Protein AF-A0A9C6XSM3-F1 (afdb_monomer)

Structure (mmCIF, N/CA/C/O backbone):
data_AF-A0A9C6XSM3-F1
#
_entry.id   AF-A0A9C6XSM3-F1
#
loop_
_atom_site.group_PDB
_atom_site.id
_atom_site.type_symbol
_atom_site.label_atom_id
_atom_site.label_alt_id
_atom_site.label_comp_id
_atom_site.label_asym_id
_atom_site.label_entity_id
_atom_site.label_seq_id
_atom_site.pdbx_PDB_ins_code
_atom_site.Cartn_x
_atom_site.Cartn_y
_atom_site.Cartn_z
_atom_site.occupancy
_atom_site.B_iso_or_equiv
_atom_site.auth_seq_id
_atom_site.auth_comp_id
_atom_site.auth_asym_id
_atom_site.auth_atom_id
_atom_site.pdbx_PDB_model_num
ATOM 1 N N . MET A 1 1 ? -16.902 13.165 8.840 1.00 54.75 1 MET A N 1
ATOM 2 C CA . MET A 1 1 ? -16.466 11.898 8.212 1.00 54.75 1 MET A CA 1
ATOM 3 C C . MET A 1 1 ? -17.436 11.448 7.124 1.00 54.75 1 MET A C 1
ATOM 5 O O . MET A 1 1 ? -16.991 11.302 6.002 1.00 54.75 1 MET A O 1
ATOM 9 N N . ILE A 1 2 ? -18.741 11.328 7.408 1.00 59.75 2 ILE A N 1
ATOM 10 C CA . ILE A 1 2 ? -19.759 10.955 6.402 1.00 59.75 2 ILE A CA 1
ATOM 11 C C . ILE A 1 2 ? -19.728 11.868 5.161 1.00 59.75 2 ILE A C 1
ATOM 13 O O . ILE A 1 2 ? -19.682 11.353 4.056 1.00 59.75 2 ILE A O 1
ATOM 17 N N . ALA A 1 3 ? -19.656 13.196 5.331 1.00 57.12 3 ALA A N 1
ATOM 18 C CA . ALA A 1 3 ? -19.577 14.140 4.205 1.00 57.12 3 ALA A CA 1
ATOM 19 C C . ALA A 1 3 ? -18.390 13.862 3.258 1.00 57.12 3 ALA A C 1
ATOM 21 O O . ALA A 1 3 ? -18.565 13.818 2.052 1.00 57.12 3 ALA A O 1
ATOM 22 N N . LEU A 1 4 ? -17.209 13.556 3.808 1.00 67.56 4 LEU A N 1
ATOM 23 C CA . LEU A 1 4 ? -16.028 13.212 3.010 1.00 67.56 4 LEU A CA 1
ATOM 24 C C . LEU A 1 4 ? -16.223 11.907 2.218 1.00 67.56 4 LEU A C 1
ATOM 26 O O . LEU A 1 4 ? -15.754 11.792 1.089 1.00 67.56 4 LEU A O 1
ATOM 30 N N . PHE A 1 5 ? -16.905 10.917 2.804 1.00 70.25 5 PHE A N 1
ATOM 31 C CA . PHE A 1 5 ? -17.224 9.665 2.111 1.00 70.25 5 PHE A CA 1
ATOM 32 C C . PHE A 1 5 ? -18.283 9.846 1.029 1.00 70.25 5 PHE A C 1
ATOM 34 O O . PHE A 1 5 ? -18.207 9.180 0.005 1.00 70.25 5 PHE A O 1
ATOM 41 N N . LEU A 1 6 ? -19.233 10.759 1.226 1.00 60.56 6 LEU A N 1
ATOM 42 C CA . LEU A 1 6 ? -20.203 11.116 0.195 1.00 60.56 6 LEU A CA 1
ATOM 43 C C . LEU A 1 6 ? -19.508 11.796 -0.990 1.00 60.56 6 LEU A C 1
ATOM 45 O O . LEU A 1 6 ? -19.643 11.309 -2.105 1.00 60.56 6 LEU A O 1
ATOM 49 N N . ASP A 1 7 ? -18.678 12.813 -0.745 1.00 60.88 7 ASP A N 1
ATOM 50 C CA . ASP A 1 7 ? -17.967 13.540 -1.810 1.00 60.88 7 ASP A CA 1
ATOM 51 C C . ASP A 1 7 ? -17.026 12.632 -2.623 1.00 60.88 7 ASP A C 1
ATOM 53 O O . ASP A 1 7 ? -16.834 12.824 -3.822 1.00 60.88 7 ASP A O 1
ATOM 57 N N . THR A 1 8 ? -16.427 11.624 -1.979 1.00 59.59 8 THR A N 1
ATOM 58 C CA . THR A 1 8 ? -15.556 10.651 -2.661 1.00 59.59 8 THR A CA 1
ATOM 59 C C . THR A 1 8 ? -16.333 9.553 -3.381 1.00 59.59 8 THR A C 1
ATOM 61 O O . THR A 1 8 ? -15.886 9.099 -4.433 1.00 59.59 8 THR A O 1
ATOM 64 N N . ALA A 1 9 ? -17.485 9.129 -2.856 1.00 58.41 9 ALA A N 1
ATOM 65 C CA . ALA A 1 9 ? -18.343 8.138 -3.504 1.00 58.41 9 ALA A CA 1
ATOM 66 C C . ALA A 1 9 ? -19.139 8.715 -4.689 1.00 58.41 9 ALA A C 1
ATOM 68 O O . ALA A 1 9 ? -19.497 7.958 -5.589 1.00 58.41 9 ALA A O 1
ATOM 69 N N . ASP A 1 10 ? -19.383 10.028 -4.704 1.00 54.69 10 ASP A N 1
ATOM 70 C CA . ASP A 1 10 ? -20.082 10.751 -5.778 1.00 54.69 10 ASP A CA 1
ATOM 71 C C . ASP A 1 10 ? -19.145 11.165 -6.940 1.00 54.69 10 ASP A C 1
ATOM 73 O O . ASP A 1 10 ? -19.562 11.780 -7.922 1.00 54.69 10 ASP A O 1
ATOM 77 N N . ALA A 1 11 ? -17.852 10.819 -6.866 1.00 57.12 11 ALA A N 1
ATOM 78 C CA . ALA A 1 11 ? -16.912 11.067 -7.952 1.00 57.12 11 ALA A CA 1
ATOM 79 C C . ALA A 1 11 ? -17.317 10.269 -9.219 1.00 57.12 11 ALA A C 1
ATOM 81 O O . ALA A 1 11 ? -17.530 9.060 -9.133 1.00 57.12 11 ALA A O 1
ATOM 82 N N . PRO A 1 12 ? -17.362 10.888 -10.420 1.00 46.44 12 PRO A N 1
ATOM 83 C CA . PRO A 1 12 ? -17.955 10.316 -11.643 1.00 46.44 12 PRO A CA 1
ATOM 84 C C . PRO A 1 12 ? -17.256 9.072 -12.240 1.00 46.44 12 PRO A C 1
ATOM 86 O O . PRO A 1 12 ? -17.589 8.633 -13.343 1.00 46.44 12 PRO A O 1
ATOM 89 N N . SER A 1 13 ? -16.283 8.481 -11.549 1.00 48.75 13 SER A N 1
ATOM 90 C CA . SER A 1 13 ? -15.678 7.198 -11.907 1.00 48.75 13 SER A CA 1
ATOM 91 C C . SER A 1 13 ? -16.447 6.058 -11.236 1.00 48.75 13 SER A C 1
ATOM 93 O O . SER A 1 13 ? -16.593 6.082 -10.021 1.00 48.75 13 SER A O 1
ATOM 95 N N . SER A 1 14 ? -16.904 5.076 -12.029 1.00 46.78 14 SER A N 1
ATOM 96 C CA . SER A 1 14 ? -17.517 3.788 -11.631 1.00 46.78 14 SER A CA 1
ATOM 97 C C . SER A 1 14 ? -17.335 3.424 -10.146 1.00 46.78 14 SER A C 1
ATOM 99 O O . SER A 1 14 ? -16.181 3.385 -9.714 1.00 46.78 14 SER A O 1
ATOM 101 N N . PRO A 1 15 ? -18.399 3.067 -9.391 1.00 62.72 15 PRO A N 1
ATOM 102 C CA . PRO A 1 15 ? -18.288 2.791 -7.960 1.00 62.72 15 PRO A CA 1
ATOM 103 C C . PRO A 1 15 ? -17.197 1.746 -7.729 1.00 62.72 15 PRO A C 1
ATOM 105 O O . PRO A 1 15 ? -17.293 0.610 -8.206 1.00 62.72 15 PRO A O 1
ATOM 108 N N . ALA A 1 16 ? -16.114 2.165 -7.075 1.00 70.50 16 ALA A N 1
ATOM 109 C CA . ALA A 1 16 ? -14.983 1.294 -6.819 1.00 70.50 16 ALA A CA 1
ATOM 110 C C . ALA A 1 16 ? -15.460 0.114 -5.953 1.00 70.50 16 ALA A C 1
ATOM 112 O O . ALA A 1 16 ? -16.197 0.325 -4.991 1.00 70.50 16 ALA A O 1
ATOM 113 N N . PRO A 1 17 ? -15.055 -1.134 -6.249 1.00 83.06 17 PRO A N 1
ATOM 114 C CA . PRO A 1 17 ? -15.493 -2.295 -5.472 1.00 83.06 17 PRO A CA 1
ATOM 115 C C . PRO A 1 17 ? -14.847 -2.371 -4.076 1.00 83.06 17 PRO A C 1
ATOM 117 O O . PRO A 1 17 ? -15.165 -3.275 -3.305 1.00 83.06 17 PRO A O 1
ATOM 120 N N . TYR A 1 18 ? -13.940 -1.443 -3.759 1.00 89.62 18 TYR A N 1
ATOM 121 C CA . TYR A 1 18 ? -13.216 -1.338 -2.498 1.00 89.62 18 TYR A CA 1
ATOM 122 C C . TYR A 1 18 ? -13.100 0.126 -2.080 1.00 89.62 18 TYR A C 1
ATOM 124 O O . TYR A 1 18 ? -13.027 1.012 -2.932 1.00 89.62 18 TYR A O 1
ATOM 132 N N . PHE A 1 19 ? -12.968 0.362 -0.775 1.00 93.00 19 PHE A N 1
ATOM 133 C CA . PHE A 1 19 ? -12.608 1.667 -0.227 1.00 93.00 19 PHE A CA 1
ATOM 134 C C . PHE A 1 19 ? -11.342 1.561 0.625 1.00 93.00 19 PHE A C 1
ATOM 136 O O . PHE A 1 19 ? -11.295 0.785 1.578 1.00 93.00 19 PHE A O 1
ATOM 143 N N . HIS A 1 20 ? -10.305 2.332 0.303 1.00 95.75 20 HIS A N 1
ATOM 144 C CA . HIS A 1 20 ? -9.060 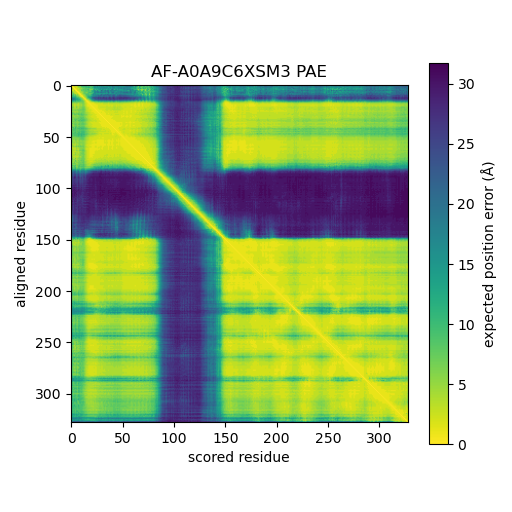2.328 1.072 1.00 95.75 20 HIS A CA 1
ATOM 145 C C . HIS A 1 20 ? -9.136 3.342 2.223 1.00 95.75 20 HIS A C 1
ATOM 147 O O . HIS A 1 20 ? -9.352 4.527 1.989 1.00 95.75 20 HIS A O 1
ATOM 153 N N . MET A 1 21 ? -8.941 2.897 3.469 1.00 96.75 21 MET A N 1
ATOM 154 C CA . MET A 1 21 ? -9.051 3.751 4.668 1.00 96.75 21 MET A CA 1
ATOM 155 C C . MET A 1 21 ? -7.706 4.071 5.335 1.00 96.75 21 MET A C 1
ATOM 157 O O . MET A 1 21 ? -7.677 4.718 6.381 1.00 96.75 21 MET A O 1
ATOM 161 N N . GLY A 1 22 ? -6.588 3.645 4.742 1.00 96.88 22 GLY A N 1
ATOM 162 C CA . GLY A 1 22 ? -5.255 3.924 5.275 1.00 96.88 22 GLY A CA 1
ATOM 163 C C . GLY A 1 22 ? -4.957 2.996 6.444 1.00 96.88 22 GLY A C 1
ATOM 164 O O . GLY A 1 22 ? -4.779 1.797 6.249 1.00 96.88 22 GLY A O 1
ATOM 165 N N . GLY A 1 23 ? -4.946 3.533 7.662 1.00 96.38 23 GLY A N 1
ATOM 166 C CA . GLY A 1 23 ? -4.708 2.743 8.873 1.00 96.38 23 GLY A CA 1
ATOM 167 C C . GLY A 1 23 ? -3.239 2.368 9.090 1.00 96.38 23 GLY A C 1
ATOM 168 O O . GLY A 1 23 ? -2.941 1.356 9.728 1.00 96.38 23 GLY A O 1
ATOM 169 N N . ASP A 1 24 ? -2.328 3.183 8.580 1.00 96.38 24 ASP A N 1
ATOM 170 C CA . ASP A 1 24 ? -0.887 3.111 8.769 1.00 96.38 24 ASP A CA 1
ATOM 171 C C . ASP A 1 24 ? -0.390 4.100 9.839 1.00 96.38 24 ASP A C 1
ATOM 173 O O . ASP A 1 24 ? -1.023 5.107 10.141 1.00 96.38 24 ASP A O 1
ATOM 177 N N . GLU A 1 25 ? 0.740 3.751 10.461 1.00 95.50 25 GLU A N 1
ATOM 178 C CA . GLU A 1 25 ? 1.591 4.641 11.274 1.00 95.50 25 GLU A CA 1
ATOM 179 C C . GLU A 1 25 ? 0.906 5.525 12.343 1.00 95.50 25 GLU A C 1
ATOM 181 O O . GLU A 1 25 ? 1.383 6.614 12.671 1.00 95.50 25 GLU A O 1
ATOM 186 N N . VAL A 1 26 ? -0.176 5.051 12.975 1.00 97.12 26 VAL A N 1
ATOM 187 C CA . VAL A 1 26 ? -0.823 5.793 14.071 1.00 97.12 26 VAL A CA 1
ATOM 188 C C . VAL A 1 26 ? 0.146 6.007 15.239 1.00 97.12 26 VAL A C 1
ATOM 190 O O . VAL A 1 26 ? 0.531 5.083 15.958 1.00 97.12 26 VAL A O 1
ATOM 193 N N . HIS A 1 27 ? 0.510 7.269 15.468 1.00 96.62 27 HIS A N 1
ATOM 194 C CA . HIS A 1 27 ? 1.444 7.655 16.519 1.00 96.62 27 HIS A CA 1
ATOM 195 C C . HIS A 1 27 ? 0.744 7.766 17.885 1.00 96.62 27 HIS A C 1
ATOM 197 O O . HIS A 1 27 ? 0.177 8.805 18.233 1.00 96.62 27 HIS A O 1
ATOM 203 N N . LEU A 1 28 ? 0.839 6.720 18.712 1.00 95.81 28 LEU A N 1
ATOM 204 C CA . LEU A 1 28 ? 0.157 6.650 20.019 1.00 95.81 28 LEU A CA 1
ATOM 205 C C . LEU A 1 28 ? 0.532 7.800 20.973 1.00 95.81 28 LEU A C 1
ATOM 207 O O . LEU A 1 28 ? -0.291 8.246 21.771 1.00 95.81 28 LEU A O 1
ATOM 211 N N . GLY A 1 29 ? 1.758 8.326 20.875 1.00 96.62 29 GLY A N 1
ATOM 212 C CA . GLY A 1 29 ? 2.189 9.485 21.661 1.00 96.62 29 GLY A CA 1
ATOM 213 C C . GLY A 1 29 ? 1.421 10.769 21.325 1.00 96.62 29 GLY A C 1
ATOM 214 O O . GLY A 1 29 ? 1.249 11.617 22.195 1.00 96.62 29 GLY A O 1
ATOM 215 N N . CYS A 1 30 ? 0.907 10.893 20.095 1.00 97.38 30 CYS A N 1
ATOM 216 C CA . CYS A 1 30 ? 0.077 12.025 19.681 1.00 97.38 30 CYS A CA 1
ATOM 217 C C . CYS A 1 30 ? -1.265 11.972 20.420 1.00 97.38 30 CYS A C 1
ATOM 219 O O . CYS A 1 30 ? -1.647 12.938 21.078 1.00 97.38 30 CYS A O 1
ATOM 221 N N . TRP A 1 31 ? -1.920 10.810 20.432 1.00 97.19 31 TRP A N 1
ATOM 222 C CA . TRP A 1 31 ? -3.154 10.603 21.192 1.00 97.19 31 TRP A CA 1
ATOM 223 C C . TRP A 1 31 ? -2.964 10.770 22.695 1.00 97.19 31 TRP A C 1
ATOM 225 O O . TRP A 1 31 ? -3.759 11.454 23.333 1.00 97.19 31 TRP A O 1
ATOM 235 N N . ASN A 1 32 ? -1.882 10.232 23.258 1.00 97.50 32 ASN A N 1
ATOM 236 C CA . ASN A 1 32 ? -1.593 10.382 24.684 1.00 97.50 32 ASN A CA 1
ATOM 237 C C . ASN A 1 32 ? -1.339 11.845 25.102 1.00 97.50 32 ASN A C 1
ATOM 239 O O . ASN A 1 32 ? -1.477 12.180 26.277 1.00 97.50 32 ASN A O 1
ATOM 243 N N . SER A 1 33 ? -0.961 12.714 24.158 1.00 97.62 33 SER A N 1
ATOM 244 C CA . SER A 1 33 ? -0.768 14.146 24.416 1.00 97.62 33 SER A CA 1
ATOM 245 C C . SER A 1 33 ? -2.070 14.958 24.397 1.00 97.62 33 SER A C 1
ATOM 247 O O . SER A 1 33 ? -2.092 16.077 24.906 1.00 97.62 33 SER A O 1
ATOM 249 N N . SER A 1 34 ? -3.162 14.403 23.856 1.00 97.75 34 SER A N 1
ATOM 250 C CA . SER A 1 34 ? -4.464 15.069 23.814 1.00 97.75 34 SER A CA 1
ATOM 251 C C . SER A 1 34 ? -5.292 14.729 25.048 1.00 97.75 34 SER A C 1
ATOM 253 O O . SER A 1 34 ? -5.654 13.574 25.284 1.00 97.75 34 SER A O 1
ATOM 255 N N . ARG A 1 35 ? -5.640 15.761 25.824 1.00 97.25 35 ARG A N 1
ATOM 256 C CA . ARG A 1 35 ? -6.515 15.614 26.991 1.00 97.25 35 ARG A CA 1
ATOM 257 C C . ARG A 1 35 ? -7.885 15.065 26.604 1.00 97.25 35 ARG A C 1
ATOM 259 O O . ARG A 1 35 ? -8.370 14.165 27.270 1.00 97.25 35 ARG A O 1
ATOM 266 N N . GLU A 1 36 ? -8.467 15.567 25.520 1.00 97.69 36 GLU A N 1
ATOM 267 C CA . GLU A 1 36 ? -9.777 15.128 25.032 1.00 97.69 36 GLU A CA 1
ATOM 268 C C . GLU A 1 36 ? -9.787 13.626 24.719 1.00 97.69 36 GLU A C 1
ATOM 270 O O . GLU A 1 36 ? -10.664 12.898 25.178 1.00 97.69 36 GLU A O 1
ATOM 275 N N . VAL A 1 37 ? -8.759 13.141 24.016 1.00 97.44 37 VAL A N 1
ATOM 276 C CA . VAL A 1 37 ? -8.635 11.720 23.661 1.00 97.44 37 VAL A CA 1
ATOM 277 C C . VAL A 1 37 ? -8.482 10.853 24.906 1.00 97.44 37 VAL A C 1
ATOM 279 O O . VAL A 1 37 ? -9.130 9.818 2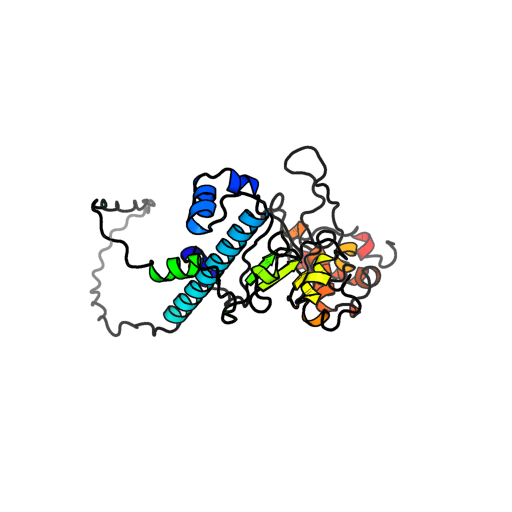5.043 1.00 97.44 37 VAL A O 1
ATOM 282 N N . VAL A 1 38 ? -7.629 11.272 25.835 1.00 97.12 38 VAL A N 1
ATOM 283 C CA . VAL A 1 38 ? -7.366 10.541 27.074 1.00 97.12 38 VAL A CA 1
ATOM 284 C C . VAL A 1 38 ? -8.583 10.518 28.005 1.00 97.12 38 VAL A C 1
ATOM 286 O O . VAL A 1 38 ? -8.859 9.486 28.629 1.00 97.12 38 VAL A O 1
ATOM 289 N N . ASP A 1 39 ? -9.306 11.633 28.102 1.00 97.38 39 ASP A N 1
ATOM 290 C CA . ASP A 1 39 ? -10.532 11.735 28.890 1.00 97.38 39 ASP A CA 1
ATOM 291 C C . ASP A 1 39 ? -11.607 10.828 28.268 1.00 97.38 39 ASP A C 1
ATOM 293 O O . ASP A 1 39 ? -12.185 10.014 28.987 1.00 97.38 39 ASP A O 1
ATOM 297 N N . TYR A 1 40 ? -11.764 10.837 26.936 1.00 96.38 40 TYR A N 1
ATOM 298 C CA . TYR A 1 40 ? -12.660 9.928 26.207 1.00 96.38 40 TYR A CA 1
ATOM 299 C C . TYR A 1 40 ? -12.305 8.447 26.410 1.00 96.38 40 TYR A C 1
ATOM 301 O O . TYR A 1 40 ? -13.171 7.625 26.706 1.00 96.38 40 TYR A O 1
ATOM 309 N N . MET A 1 41 ? -11.024 8.077 26.317 1.00 96.62 41 MET A N 1
ATOM 310 C CA . MET A 1 41 ? -10.587 6.706 26.608 1.00 96.62 41 MET A CA 1
ATOM 311 C C . MET A 1 41 ? -10.945 6.282 28.034 1.00 96.62 41 MET A C 1
ATOM 313 O O . MET A 1 41 ? -11.301 5.127 28.270 1.00 96.62 41 MET A O 1
ATOM 317 N N . SER A 1 42 ? -10.836 7.205 28.989 1.00 94.50 42 SER A N 1
ATOM 318 C CA . SER A 1 42 ? -11.114 6.931 30.397 1.00 94.50 42 SER A CA 1
ATOM 319 C C . SER A 1 42 ? -12.612 6.783 30.660 1.00 94.50 42 SER A C 1
ATOM 321 O O . SER A 1 42 ? -13.002 5.821 31.321 1.00 94.50 42 SER A O 1
ATOM 323 N N . SER A 1 43 ? -13.435 7.700 30.145 1.00 94.44 43 SER A N 1
ATOM 324 C CA . SER A 1 43 ? -14.875 7.757 30.419 1.00 94.44 43 SER A CA 1
ATOM 325 C C . SER A 1 43 ? -15.700 6.855 29.503 1.00 94.44 43 SER A C 1
ATOM 327 O O . SER A 1 43 ? -16.491 6.060 29.999 1.00 94.44 43 SER A O 1
ATOM 329 N N . ALA A 1 44 ? -15.500 6.940 28.187 1.00 92.50 44 ALA A N 1
ATOM 330 C CA . ALA A 1 44 ? -16.336 6.264 27.197 1.00 92.50 44 ALA A CA 1
ATOM 331 C C . ALA A 1 44 ? -15.876 4.828 26.920 1.00 92.50 44 ALA A C 1
ATOM 333 O O . ALA A 1 44 ? -16.698 3.937 26.721 1.00 92.50 44 ALA A O 1
ATOM 334 N N . LEU A 1 45 ? -14.562 4.576 26.927 1.00 91.44 45 LEU A N 1
ATOM 335 C CA . LEU A 1 45 ? -14.017 3.242 26.637 1.00 91.44 45 LEU A CA 1
ATOM 336 C C . LEU A 1 45 ? -13.653 2.436 27.890 1.00 91.44 45 LEU A C 1
ATOM 338 O O . LEU A 1 45 ? -13.256 1.279 27.758 1.00 91.44 45 LEU A O 1
ATOM 342 N N . ALA A 1 46 ? -13.764 3.022 29.089 1.00 94.19 46 ALA A N 1
ATOM 343 C CA . ALA A 1 46 ? -13.337 2.426 30.361 1.00 94.19 46 ALA A CA 1
ATOM 344 C C . ALA A 1 46 ? -11.867 1.941 30.348 1.00 94.19 46 ALA A C 1
ATOM 346 O O . ALA A 1 46 ? -11.510 0.904 30.919 1.00 94.19 46 ALA A O 1
ATOM 347 N N . ARG A 1 47 ? -10.983 2.697 29.682 1.00 93.69 47 ARG A N 1
ATOM 348 C CA . ARG A 1 47 ? -9.565 2.363 29.437 1.00 93.69 47 ARG A CA 1
ATOM 349 C C . ARG A 1 47 ? -8.616 3.446 29.983 1.00 93.69 47 ARG A C 1
ATOM 351 O O . ARG A 1 47 ? -7.825 4.015 29.232 1.00 93.69 47 ARG A O 1
ATOM 358 N N . PRO A 1 48 ? -8.610 3.714 31.302 1.00 93.62 48 PRO A N 1
ATOM 359 C CA . PRO A 1 48 ? -7.894 4.860 31.874 1.00 93.62 48 PRO A CA 1
ATOM 360 C C . PRO A 1 48 ? -6.371 4.678 31.965 1.00 93.62 48 PRO A C 1
ATOM 362 O O . PRO A 1 48 ? -5.654 5.613 32.313 1.00 93.62 48 PRO A O 1
ATOM 365 N N . LYS A 1 49 ? -5.853 3.467 31.708 1.00 95.50 49 LYS A N 1
ATOM 366 C CA . LYS A 1 49 ? -4.454 3.107 32.000 1.00 95.50 49 LYS A CA 1
ATOM 367 C C . LYS A 1 49 ? -3.449 3.622 30.965 1.00 95.50 49 LYS A C 1
ATOM 369 O O . LYS A 1 49 ? -2.256 3.585 31.250 1.00 95.50 49 LYS A O 1
ATOM 374 N N . ARG A 1 50 ? -3.911 4.099 29.799 1.00 94.94 50 ARG A N 1
ATOM 375 C CA . ARG A 1 50 ? -3.076 4.671 28.719 1.00 94.94 50 ARG A CA 1
ATOM 376 C C . ARG A 1 50 ? -1.922 3.754 28.293 1.00 94.94 50 ARG A C 1
ATOM 378 O O . ARG A 1 50 ? -0.832 4.217 27.961 1.00 94.94 50 ARG A O 1
ATOM 385 N N . ARG A 1 51 ? -2.136 2.439 28.339 1.00 96.44 51 ARG A N 1
ATOM 386 C CA . ARG A 1 51 ? -1.173 1.469 27.808 1.00 96.44 51 ARG A CA 1
ATOM 387 C C . ARG A 1 51 ? -1.364 1.347 26.305 1.00 96.44 51 ARG A C 1
ATOM 389 O O . ARG A 1 51 ? -2.408 1.720 25.772 1.00 96.44 51 ARG A O 1
ATOM 396 N N . LYS A 1 52 ? -0.383 0.760 25.626 1.00 96.31 52 LYS A N 1
ATOM 397 C CA . LYS A 1 52 ? -0.462 0.488 24.189 1.00 96.31 52 LYS A CA 1
ATOM 398 C C . LYS A 1 52 ? -1.770 -0.216 23.815 1.00 96.31 52 LYS A C 1
ATOM 400 O O . LYS A 1 52 ? -2.462 0.233 22.913 1.00 96.31 52 LYS A O 1
ATOM 405 N N . GLU A 1 53 ? -2.169 -1.245 24.561 1.00 95.69 53 GLU A N 1
ATOM 406 C CA . GLU A 1 53 ? -3.395 -2.008 24.284 1.00 95.69 53 GLU A CA 1
ATOM 407 C C . GLU A 1 53 ? -4.664 -1.160 24.424 1.00 95.69 53 GLU A C 1
ATOM 409 O O . GLU A 1 53 ? -5.657 -1.418 23.746 1.00 95.69 53 GLU A O 1
ATOM 414 N N . ASP A 1 54 ? -4.633 -0.151 25.296 1.00 96.31 54 ASP A N 1
ATOM 415 C CA . ASP A 1 54 ? -5.746 0.768 25.496 1.00 96.31 54 ASP A CA 1
ATOM 416 C C . ASP A 1 54 ? -5.890 1.702 24.278 1.00 96.31 54 ASP A C 1
ATOM 418 O O . ASP A 1 54 ? -7.002 1.915 23.800 1.00 96.31 54 ASP A O 1
ATOM 422 N N . PHE A 1 55 ? -4.778 2.186 23.711 1.00 97.88 55 PHE A N 1
ATOM 423 C CA . PHE A 1 55 ? -4.805 2.967 22.469 1.00 97.88 55 PHE A CA 1
ATOM 424 C C . PHE A 1 55 ? -5.138 2.120 21.235 1.00 97.88 55 PHE A C 1
ATOM 426 O O . PHE A 1 55 ? -5.834 2.597 20.345 1.00 97.88 55 PHE A O 1
ATOM 433 N N . ILE A 1 56 ? -4.716 0.855 21.184 1.00 97.31 56 ILE A N 1
ATOM 434 C CA . ILE A 1 56 ? -5.149 -0.067 20.122 1.00 97.31 56 ILE A CA 1
ATOM 435 C C . ILE A 1 56 ? -6.664 -0.300 20.188 1.00 97.31 56 ILE A C 1
ATOM 437 O O . ILE A 1 56 ? -7.317 -0.352 19.150 1.00 97.31 56 ILE A O 1
ATOM 441 N N . ALA A 1 57 ? -7.248 -0.378 21.389 1.00 96.19 57 ALA A N 1
ATOM 442 C CA . ALA A 1 57 ? -8.701 -0.447 21.540 1.00 96.19 57 ALA A CA 1
ATOM 443 C C . ALA A 1 57 ? -9.401 0.837 21.061 1.00 96.19 57 ALA A C 1
ATOM 445 O O . ALA A 1 57 ? -10.427 0.749 20.387 1.00 96.19 57 ALA A O 1
ATOM 446 N N . LEU A 1 58 ? -8.834 2.017 21.348 1.00 97.44 58 LEU A N 1
ATOM 447 C CA . LEU A 1 58 ? -9.313 3.285 20.783 1.00 97.44 58 LEU A CA 1
ATOM 448 C C . LEU A 1 58 ? -9.236 3.284 19.248 1.00 97.44 58 LEU A C 1
ATOM 450 O O . LEU A 1 58 ? -10.172 3.732 18.591 1.00 97.44 58 LEU A O 1
ATOM 454 N N . TRP A 1 59 ? -8.157 2.755 18.670 1.00 98.06 59 TRP A N 1
ATOM 455 C CA . TRP A 1 59 ? -8.019 2.652 17.220 1.00 98.06 59 TRP A CA 1
ATOM 456 C C . TRP A 1 59 ? -9.066 1.713 16.613 1.00 98.06 59 TRP A C 1
ATOM 458 O O . TRP A 1 59 ? -9.753 2.095 15.668 1.00 98.06 59 TRP A O 1
ATOM 468 N N . GLY A 1 60 ? -9.269 0.527 17.192 1.00 96.75 60 GLY A N 1
ATOM 469 C CA . GLY A 1 60 ? -10.337 -0.382 16.771 1.00 96.75 60 GLY A CA 1
ATOM 470 C C . GLY A 1 60 ? -11.723 0.270 16.849 1.00 96.75 60 GLY A C 1
ATOM 471 O O . GLY A 1 60 ? -12.517 0.145 15.919 1.00 96.75 60 GLY A O 1
ATOM 472 N N . HIS A 1 61 ? -11.985 1.043 17.908 1.00 95.88 61 HIS A N 1
ATOM 473 C CA . HIS A 1 61 ? -13.214 1.825 18.053 1.00 95.88 61 HIS A CA 1
ATOM 474 C C . HIS A 1 61 ? -13.383 2.873 16.942 1.00 95.88 61 HIS A C 1
ATOM 476 O O . HIS A 1 61 ? -14.442 2.948 16.314 1.00 95.88 61 HIS A O 1
ATOM 482 N N . PHE A 1 62 ? -12.339 3.660 16.671 1.00 96.81 62 PHE A N 1
ATOM 483 C CA . PHE A 1 62 ? -12.330 4.629 15.577 1.00 96.81 62 PHE A CA 1
ATOM 484 C C . PHE A 1 62 ? -12.608 3.948 14.232 1.00 96.81 62 PHE A C 1
ATOM 486 O O . PHE A 1 62 ? -13.477 4.398 13.488 1.00 96.81 62 PHE A O 1
ATOM 493 N N . GLN A 1 63 ? -11.923 2.838 13.946 1.00 97.56 63 GLN A N 1
ATOM 494 C CA . GLN A 1 63 ? -12.057 2.113 12.685 1.00 97.56 63 GLN A CA 1
ATOM 495 C C . GLN A 1 63 ? -13.471 1.549 12.494 1.00 97.56 63 GLN A C 1
ATOM 497 O O . GLN A 1 63 ? -14.030 1.645 11.399 1.00 97.56 63 GLN A O 1
ATOM 502 N N . ALA A 1 64 ? -14.086 1.022 13.556 1.00 94.56 64 ALA A N 1
ATOM 503 C CA . ALA A 1 64 ? -15.468 0.552 13.518 1.00 94.56 64 ALA A CA 1
ATOM 504 C C . ALA A 1 64 ? -16.445 1.692 13.182 1.00 94.56 64 ALA A C 1
ATOM 506 O O . ALA A 1 64 ? -17.244 1.560 12.255 1.00 94.56 64 ALA A O 1
ATOM 507 N N . ARG A 1 65 ? -16.339 2.843 13.866 1.00 93.88 65 ARG A N 1
ATOM 508 C CA . ARG A 1 65 ? -17.189 4.017 13.585 1.00 93.88 65 ARG A CA 1
ATOM 509 C C . ARG A 1 65 ? -16.962 4.572 12.182 1.00 93.88 65 ARG A C 1
ATOM 511 O O . ARG A 1 65 ? -17.916 4.978 11.523 1.00 93.88 65 ARG A O 1
ATOM 518 N N . ALA A 1 66 ? -15.717 4.574 11.715 1.00 94.56 66 ALA A N 1
ATOM 519 C CA . ALA A 1 66 ? -15.383 5.050 10.383 1.00 94.56 66 ALA A CA 1
ATOM 520 C C . ALA A 1 66 ? -15.972 4.151 9.288 1.00 94.56 66 ALA A C 1
ATOM 522 O O . ALA A 1 66 ? -16.511 4.644 8.302 1.00 94.56 66 ALA A O 1
ATOM 523 N N . THR A 1 67 ? -15.948 2.838 9.501 1.00 92.00 67 THR A N 1
ATOM 524 C CA . THR A 1 67 ? -16.542 1.864 8.577 1.00 92.00 67 THR A CA 1
ATOM 525 C C . THR A 1 67 ? -18.066 1.974 8.556 1.00 92.00 67 THR A C 1
ATOM 527 O O . THR A 1 67 ? -18.660 2.027 7.487 1.00 92.00 67 THR A O 1
ATOM 530 N N . GLN A 1 68 ? -18.705 2.147 9.717 1.00 91.12 68 GLN A N 1
ATOM 531 C CA . GLN A 1 68 ? -20.148 2.412 9.786 1.00 91.12 68 GLN A CA 1
ATOM 532 C C . GLN A 1 68 ? -20.536 3.720 9.080 1.00 91.12 68 GLN A C 1
ATOM 534 O O . GLN A 1 68 ? -21.576 3.795 8.430 1.00 91.12 68 GLN A O 1
ATOM 539 N N . ALA A 1 69 ? -19.706 4.761 9.192 1.00 89.31 69 ALA A N 1
ATOM 540 C CA . ALA A 1 69 ? -19.921 6.017 8.481 1.00 89.31 69 ALA A CA 1
ATOM 541 C C . ALA A 1 69 ? -19.834 5.842 6.955 1.00 89.31 69 ALA A C 1
ATOM 543 O O . ALA A 1 69 ? -20.618 6.465 6.240 1.00 89.31 69 ALA A O 1
ATOM 544 N N . LEU A 1 70 ? -18.926 4.988 6.465 1.00 88.88 70 LEU A N 1
ATOM 545 C CA . LEU A 1 70 ? -18.859 4.608 5.053 1.00 88.88 70 LEU A CA 1
ATOM 546 C C . LEU A 1 70 ? -20.139 3.881 4.622 1.00 88.88 70 LEU A C 1
ATOM 548 O O . LEU A 1 70 ? -20.755 4.276 3.636 1.00 88.88 70 LEU A O 1
ATOM 552 N N . ASP A 1 71 ? -20.584 2.882 5.386 1.00 87.44 71 ASP A N 1
ATOM 553 C CA . ASP A 1 71 ? -21.785 2.109 5.050 1.00 87.44 71 ASP A CA 1
ATOM 554 C C . ASP A 1 71 ? -23.035 3.016 4.984 1.00 87.44 71 ASP A C 1
ATOM 556 O O . ASP A 1 71 ? -23.828 2.924 4.044 1.00 87.44 71 ASP A O 1
ATOM 560 N N . ARG A 1 72 ? -23.178 3.964 5.926 1.00 86.94 72 ARG A N 1
ATOM 561 C CA . ARG A 1 72 ? -24.250 4.982 5.907 1.00 86.94 72 ARG A CA 1
ATOM 562 C C . ARG A 1 72 ? -24.163 5.888 4.674 1.00 86.94 72 ARG A C 1
ATOM 564 O O . ARG A 1 72 ? -25.190 6.172 4.061 1.00 86.94 72 ARG A O 1
ATOM 571 N N . ALA A 1 73 ? -22.959 6.320 4.291 1.00 84.62 73 ALA A N 1
ATOM 572 C CA . ALA A 1 73 ? -22.755 7.150 3.102 1.00 84.62 73 ALA A CA 1
ATOM 573 C C . ALA A 1 73 ? -23.170 6.411 1.817 1.00 84.62 73 ALA A C 1
ATOM 575 O O . ALA A 1 73 ? -23.878 6.967 0.980 1.00 84.62 73 ALA A O 1
ATOM 576 N N . GLN A 1 74 ? -22.809 5.132 1.690 1.00 81.50 74 GLN A N 1
ATOM 577 C CA . GLN A 1 74 ? -23.196 4.315 0.537 1.00 81.50 74 GLN A CA 1
ATOM 578 C C . GLN A 1 74 ? -24.706 4.081 0.450 1.00 81.50 74 GLN A C 1
ATOM 580 O O . GLN A 1 74 ? -25.278 4.107 -0.643 1.00 81.50 74 GLN A O 1
ATOM 585 N N . GLN A 1 75 ? -25.358 3.853 1.591 1.00 83.25 75 GLN A N 1
ATOM 586 C CA . GLN A 1 75 ? -26.811 3.702 1.652 1.00 83.25 75 GLN A CA 1
ATOM 587 C C . GLN A 1 75 ? -27.518 4.991 1.227 1.00 83.25 75 GLN A C 1
ATOM 589 O O . GLN A 1 75 ? -28.432 4.930 0.406 1.00 83.25 75 GLN A O 1
ATOM 594 N N . ALA A 1 76 ? -27.063 6.147 1.721 1.00 82.75 76 ALA A N 1
ATOM 595 C CA . ALA A 1 76 ? -27.607 7.447 1.338 1.00 82.75 76 ALA A CA 1
ATOM 596 C C . ALA A 1 76 ? -27.439 7.713 -0.168 1.00 82.75 76 ALA A C 1
ATOM 598 O O . ALA A 1 76 ? -28.411 8.062 -0.834 1.00 82.75 76 ALA A O 1
ATOM 599 N N . LEU A 1 77 ? -26.251 7.462 -0.731 1.00 78.81 77 LEU A N 1
ATOM 600 C CA . LEU A 1 77 ? -26.009 7.610 -2.171 1.00 78.81 77 LEU A CA 1
ATOM 601 C C . LEU A 1 77 ? -26.921 6.691 -2.998 1.00 78.81 77 LEU A C 1
ATOM 603 O O . LEU A 1 77 ? -27.531 7.126 -3.972 1.00 78.81 77 LEU A O 1
ATOM 607 N N . SER A 1 78 ? -27.068 5.431 -2.581 1.00 79.62 78 SER A N 1
ATOM 608 C CA . SER A 1 78 ? -27.941 4.465 -3.261 1.00 79.62 78 SER A CA 1
ATOM 609 C C . SER A 1 78 ? -29.406 4.907 -3.247 1.00 79.62 78 SER A C 1
ATOM 611 O O . SER A 1 78 ? -30.107 4.734 -4.243 1.00 79.62 78 SER A O 1
ATOM 613 N N . GLN A 1 79 ? -29.871 5.499 -2.143 1.00 81.94 79 GLN A N 1
ATOM 614 C CA . GLN A 1 79 ? -31.224 6.051 -2.030 1.00 81.94 79 GLN A CA 1
ATOM 615 C C . GLN A 1 79 ? -31.420 7.261 -2.950 1.00 81.94 79 GLN A C 1
ATOM 617 O O . GLN A 1 79 ? -32.423 7.307 -3.659 1.00 81.94 79 GLN A O 1
ATOM 622 N N . THR A 1 80 ? -30.458 8.190 -2.994 1.00 80.56 80 THR A N 1
ATOM 623 C CA . THR A 1 80 ? -30.492 9.361 -3.887 1.00 80.56 80 THR A CA 1
ATOM 624 C C . THR A 1 80 ? -30.524 8.947 -5.357 1.00 80.56 80 THR A C 1
ATOM 626 O O . THR A 1 80 ? -31.363 9.433 -6.108 1.00 80.56 80 THR A O 1
ATOM 629 N N . LEU A 1 81 ? -29.671 8.003 -5.767 1.00 76.06 81 LEU A N 1
ATOM 630 C CA . LEU A 1 81 ? -29.620 7.506 -7.149 1.00 76.06 81 LEU A CA 1
ATOM 631 C C . LEU A 1 81 ? -30.859 6.689 -7.548 1.00 76.06 81 LEU A C 1
ATOM 633 O O . LEU A 1 81 ? -31.158 6.568 -8.733 1.00 76.06 81 LEU A O 1
ATOM 637 N N . SER A 1 82 ? -31.569 6.112 -6.574 1.00 74.12 82 SER A N 1
ATOM 638 C CA . SER A 1 82 ? -32.793 5.334 -6.816 1.00 74.12 82 SER A CA 1
ATOM 639 C C . SER A 1 82 ? -34.057 6.196 -6.883 1.00 74.12 82 SER A C 1
ATOM 641 O O . SER A 1 82 ? -35.117 5.681 -7.243 1.00 74.12 82 SER A O 1
ATOM 643 N N . GLN A 1 83 ? -33.982 7.483 -6.525 1.00 69.62 83 GLN A N 1
ATOM 644 C CA . GLN A 1 83 ? -35.118 8.392 -6.651 1.00 69.62 83 GLN A CA 1
ATOM 645 C C . GLN A 1 83 ? -35.303 8.791 -8.125 1.00 69.62 83 GLN A C 1
ATOM 647 O O . GLN A 1 83 ? -34.338 9.211 -8.766 1.00 69.62 83 GLN A O 1
ATOM 652 N N . PRO A 1 84 ? -36.520 8.682 -8.694 1.00 54.31 84 PRO A N 1
ATOM 653 C CA . PRO A 1 84 ? -36.797 9.221 -10.019 1.00 54.31 84 PRO A CA 1
ATOM 654 C C . PRO A 1 84 ? -36.510 10.722 -10.006 1.00 54.31 84 PRO A C 1
ATOM 656 O O . PRO A 1 84 ? -37.002 11.428 -9.128 1.00 54.31 84 PRO A O 1
ATOM 659 N N . SER A 1 85 ? -35.750 11.224 -10.980 1.00 57.72 85 SER A N 1
ATOM 660 C CA . SER A 1 85 ? -35.660 12.667 -11.188 1.00 57.72 85 SER A CA 1
ATOM 661 C C . SER A 1 85 ? -37.076 13.195 -11.416 1.00 57.72 85 SER A C 1
ATOM 663 O O . SER A 1 85 ? -37.715 12.799 -12.398 1.00 57.72 85 SER A O 1
ATOM 665 N N . GLU A 1 86 ? -37.577 14.071 -10.545 1.00 54.00 86 GLU A N 1
ATOM 666 C CA . GLU A 1 86 ? -38.735 14.894 -10.878 1.00 54.00 86 GLU A CA 1
ATOM 667 C C . GLU A 1 86 ? -38.331 15.774 -12.065 1.00 54.00 86 GLU A C 1
ATOM 669 O O . GLU A 1 86 ? -37.749 16.847 -11.919 1.00 54.00 86 GLU A O 1
ATOM 674 N N . ILE A 1 87 ? -38.599 15.293 -13.278 1.00 51.84 87 ILE A N 1
ATOM 675 C CA . ILE A 1 87 ? -38.703 16.167 -14.435 1.00 51.84 87 ILE A CA 1
ATOM 676 C C . ILE A 1 87 ? -39.922 17.029 -14.130 1.00 51.84 87 ILE A C 1
ATOM 678 O O . ILE A 1 87 ? -41.054 16.545 -14.197 1.00 51.84 87 ILE A O 1
ATOM 682 N N . ALA A 1 88 ? -39.684 18.283 -13.747 1.00 47.81 88 ALA A N 1
ATOM 683 C CA . ALA A 1 88 ? -40.712 19.307 -13.735 1.00 47.81 88 ALA A CA 1
ATOM 684 C C . ALA A 1 88 ? -41.328 19.340 -15.140 1.00 47.81 88 ALA A C 1
ATOM 686 O O . ALA A 1 88 ? -40.721 19.819 -16.097 1.00 47.81 88 ALA A O 1
ATOM 687 N N . THR A 1 89 ? -42.496 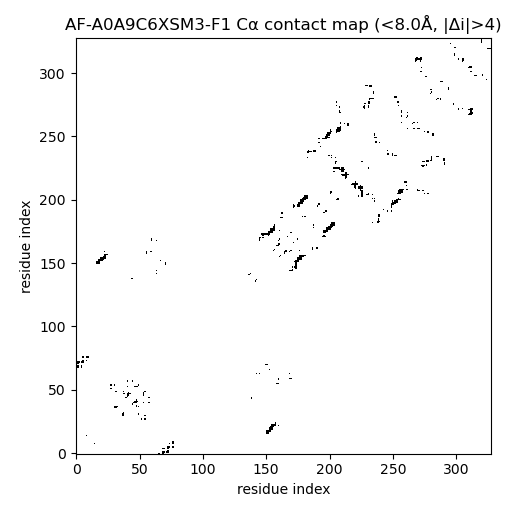18.721 -15.280 1.00 47.88 89 THR A N 1
ATOM 688 C CA . THR A 1 89 ? -43.277 18.765 -16.508 1.00 47.88 89 THR A CA 1
ATOM 689 C C . THR A 1 89 ? -43.948 20.134 -16.570 1.00 47.88 89 THR A C 1
ATOM 691 O O . THR A 1 89 ? -44.583 20.561 -15.611 1.00 47.88 89 THR A O 1
ATOM 694 N N . ASP A 1 90 ? -43.736 20.822 -17.693 1.00 50.03 90 ASP A N 1
ATOM 695 C CA . ASP A 1 90 ? -44.394 22.059 -18.124 1.00 50.03 90 ASP A CA 1
ATOM 696 C C . ASP A 1 90 ? -44.388 23.249 -17.148 1.00 50.03 90 ASP A C 1
ATOM 698 O O . ASP A 1 90 ? -45.397 23.609 -16.542 1.00 50.03 90 ASP A O 1
ATOM 702 N N . ALA A 1 91 ? -43.273 23.984 -17.129 1.00 44.72 91 ALA A N 1
ATOM 703 C CA . ALA A 1 91 ? -43.359 25.437 -17.005 1.00 44.72 91 ALA A CA 1
ATOM 704 C C . ALA A 1 91 ? -43.500 26.029 -18.425 1.00 44.72 91 ALA A C 1
ATOM 706 O O . ALA A 1 91 ? -42.626 25.776 -19.259 1.00 44.72 91 ALA A O 1
ATOM 707 N N . PRO A 1 92 ? -44.567 26.791 -18.739 1.00 42.81 92 PRO A N 1
ATOM 708 C CA . PRO A 1 92 ? -44.715 27.431 -20.043 1.00 42.81 92 PRO A CA 1
ATOM 709 C C . PRO A 1 92 ? -43.536 28.365 -20.324 1.00 42.81 92 PRO A C 1
ATOM 711 O O . PRO A 1 92 ? -43.165 29.178 -19.477 1.00 42.81 92 PRO A O 1
ATOM 714 N N . ILE A 1 93 ? -42.965 28.254 -21.524 1.00 44.53 93 ILE A N 1
ATOM 715 C CA . ILE A 1 93 ? -41.972 29.196 -22.043 1.00 44.53 93 ILE A CA 1
ATOM 716 C C . ILE A 1 93 ? -42.650 30.576 -22.118 1.00 44.53 93 ILE A C 1
ATOM 718 O O . ILE A 1 93 ? -43.669 30.684 -22.802 1.00 44.53 93 ILE A O 1
ATOM 722 N N . PRO A 1 94 ? -42.154 31.620 -21.431 1.00 41.16 94 PRO A N 1
ATOM 723 C CA . PRO A 1 94 ? -42.681 32.962 -21.624 1.00 41.16 94 PRO A CA 1
ATOM 724 C C . PRO A 1 94 ? -42.332 33.449 -23.036 1.00 41.16 94 PRO A C 1
ATOM 726 O O . PRO A 1 94 ? -41.176 33.362 -23.456 1.00 41.16 94 PRO A O 1
ATOM 729 N N . ASP A 1 95 ? -43.344 33.944 -23.753 1.00 39.19 95 ASP A N 1
ATOM 730 C CA . ASP A 1 95 ? -43.199 34.610 -25.046 1.00 39.19 95 ASP A CA 1
ATOM 731 C C . ASP A 1 95 ? -42.161 35.735 -24.935 1.00 39.19 95 ASP A C 1
ATOM 733 O O . ASP A 1 95 ? -42.318 36.691 -24.174 1.00 39.19 95 ASP A O 1
ATOM 737 N N . VAL A 1 96 ? -41.076 35.601 -25.693 1.00 43.38 96 VAL A N 1
ATOM 738 C CA . VAL A 1 96 ? -40.100 36.668 -25.906 1.00 43.38 96 VAL A CA 1
ATOM 739 C C . VAL A 1 96 ? -40.531 37.461 -27.131 1.00 43.38 96 VAL A C 1
ATOM 741 O O . VAL A 1 96 ? -40.151 37.143 -28.258 1.00 43.38 96 VAL A O 1
ATOM 744 N N . ASP A 1 97 ? -41.314 38.513 -26.899 1.00 36.16 97 ASP A N 1
ATOM 745 C CA . ASP A 1 97 ? -41.425 39.609 -27.855 1.00 36.16 97 ASP A CA 1
ATOM 746 C C . ASP A 1 97 ? -40.050 40.280 -27.969 1.00 36.16 97 ASP A C 1
ATOM 748 O O . ASP A 1 97 ? -39.515 40.869 -27.027 1.00 36.16 97 ASP A O 1
ATOM 752 N N . ALA A 1 98 ? -39.440 40.114 -29.138 1.00 38.44 98 ALA A N 1
ATOM 753 C CA . ALA A 1 98 ? -38.171 40.714 -29.494 1.00 38.44 98 ALA A CA 1
ATOM 754 C C . ALA A 1 98 ? -38.372 42.199 -29.830 1.00 38.44 98 ALA A C 1
ATOM 756 O O . ALA A 1 98 ? -38.738 42.538 -30.955 1.00 38.44 98 ALA A O 1
ATOM 757 N N . GLU A 1 99 ? -38.066 43.089 -28.887 1.00 35.09 99 GLU A N 1
ATOM 758 C CA . GLU A 1 99 ? -37.735 44.476 -29.214 1.00 35.09 99 GLU A CA 1
ATOM 759 C C . GLU A 1 99 ? -36.220 44.603 -29.403 1.00 35.09 99 GLU A C 1
ATOM 761 O O . GLU A 1 99 ? -35.410 44.411 -28.495 1.00 35.09 99 GLU A O 1
ATOM 766 N N . VAL A 1 100 ? -35.844 44.877 -30.650 1.00 34.94 100 VAL A N 1
ATOM 767 C CA . VAL A 1 100 ? -34.488 45.212 -31.072 1.00 34.94 100 VAL A CA 1
ATOM 768 C C . VAL A 1 100 ? -34.284 46.704 -30.832 1.00 34.94 100 VAL A C 1
ATOM 770 O O . VAL A 1 100 ? -34.796 47.517 -31.597 1.00 34.94 100 VAL A O 1
ATOM 773 N N . GLU A 1 101 ? -33.473 47.065 -29.841 1.00 33.28 101 GLU A N 1
ATOM 774 C CA . GLU A 1 101 ? -32.801 48.365 -29.813 1.00 33.28 101 GLU A CA 1
ATOM 775 C C . GLU A 1 101 ? -31.287 48.160 -29.782 1.00 33.28 101 GLU A C 1
ATOM 777 O O . GLU A 1 101 ? -30.725 47.517 -28.895 1.00 33.28 101 GLU A O 1
ATOM 782 N N . GLY A 1 102 ? -30.628 48.682 -30.816 1.00 31.73 102 GLY A N 1
ATOM 783 C CA . GLY A 1 102 ? -29.182 48.752 -30.904 1.00 31.73 102 GLY A CA 1
ATOM 784 C C . GLY A 1 102 ? -28.682 50.114 -30.443 1.00 31.73 102 GLY A C 1
ATOM 785 O O . GLY A 1 102 ? -29.121 51.139 -30.955 1.00 31.73 102 GLY A O 1
ATOM 786 N N . ASP A 1 103 ? -27.684 50.107 -29.567 1.00 31.52 103 ASP A N 1
ATOM 787 C CA . ASP A 1 103 ? -26.684 51.167 -29.483 1.00 31.52 103 ASP A CA 1
ATOM 788 C C . ASP A 1 103 ? -25.306 50.500 -29.483 1.00 31.52 103 ASP A C 1
ATOM 790 O O . ASP A 1 103 ? -24.977 49.651 -28.649 1.00 31.52 103 ASP A O 1
ATOM 794 N N . GLY A 1 104 ? -24.532 50.833 -30.511 1.00 37.62 104 GLY A N 1
ATOM 795 C CA . GLY A 1 104 ? -23.167 50.395 -30.670 1.00 37.62 104 GLY A CA 1
ATOM 796 C C . GLY A 1 104 ? -22.237 51.220 -29.798 1.00 37.62 104 GLY A C 1
ATOM 797 O O . GLY A 1 104 ? -22.022 52.398 -30.056 1.00 37.62 104 GLY A O 1
ATOM 798 N N . GLN A 1 105 ? -21.556 50.554 -28.872 1.00 34.12 105 GLN A N 1
ATOM 799 C CA . GLN A 1 105 ? -20.235 50.970 -28.415 1.00 34.12 105 GLN A CA 1
ATOM 800 C C . GLN A 1 105 ? -19.505 49.788 -27.776 1.00 34.12 105 GLN A C 1
ATOM 802 O O . GLN A 1 105 ? -19.913 49.231 -26.760 1.00 34.12 105 GLN A O 1
ATOM 807 N N . GLY A 1 106 ? -18.410 49.381 -28.418 1.00 40.78 106 GLY A N 1
ATOM 808 C CA . GLY A 1 106 ? -17.511 48.360 -27.907 1.00 40.78 106 GLY A CA 1
ATOM 809 C C . GLY A 1 106 ? -16.746 48.853 -26.683 1.00 40.78 106 GLY A C 1
ATOM 810 O O . GLY A 1 106 ? -16.027 49.845 -26.761 1.00 40.78 106 GLY A O 1
ATOM 811 N N . ASN A 1 107 ? -16.892 48.131 -25.571 1.00 29.81 107 ASN A N 1
ATOM 812 C CA . ASN A 1 107 ? -15.839 47.851 -24.591 1.00 29.81 107 ASN A CA 1
ATOM 813 C C . ASN A 1 107 ? -16.399 46.946 -23.482 1.00 29.81 107 ASN A C 1
ATOM 815 O O . ASN A 1 107 ? -17.145 47.405 -22.620 1.00 29.81 107 ASN A O 1
ATOM 819 N N . SER A 1 108 ? -16.013 45.667 -23.453 1.00 31.39 108 SER A N 1
ATOM 820 C CA . SER A 1 108 ? -16.287 44.794 -22.305 1.00 31.39 108 SER A CA 1
ATOM 821 C C . SER A 1 108 ? -15.101 44.822 -21.339 1.00 31.39 108 SER A C 1
ATOM 823 O O . SER A 1 108 ? -14.098 44.134 -21.530 1.00 31.39 108 SER A O 1
ATOM 825 N N . VAL A 1 109 ? -15.227 45.627 -20.286 1.00 33.00 109 VAL A N 1
ATOM 826 C CA . VAL A 1 109 ? -14.418 45.518 -19.067 1.00 33.00 109 VAL A CA 1
ATOM 827 C C . VAL A 1 109 ? -15.003 44.380 -18.227 1.00 33.00 109 VAL A C 1
ATOM 829 O O . VAL A 1 109 ? -16.182 44.417 -17.879 1.00 33.00 109 VAL A O 1
ATOM 832 N N . LEU A 1 110 ? -14.192 43.375 -17.886 1.00 32.00 110 LEU A N 1
ATOM 833 C CA . LEU A 1 110 ? -14.549 42.332 -16.919 1.00 32.00 110 LEU A CA 1
ATOM 834 C C . LEU A 1 110 ? -14.776 42.972 -15.537 1.00 32.00 110 LEU A C 1
ATOM 836 O O . LEU A 1 110 ? -13.819 43.319 -14.844 1.00 32.00 110 LEU A O 1
ATOM 840 N N . ARG A 1 111 ? -16.040 43.133 -15.126 1.00 29.72 111 ARG A N 1
ATOM 841 C CA . ARG A 1 111 ? -16.394 43.410 -13.726 1.00 29.72 111 ARG A CA 1
ATOM 842 C C . ARG A 1 111 ? -16.375 42.096 -12.946 1.00 29.72 111 ARG A C 1
ATOM 844 O O . ARG A 1 111 ? -17.020 41.131 -13.341 1.00 29.72 111 ARG A O 1
ATOM 851 N N . ARG A 1 112 ? -15.632 42.069 -11.835 1.00 29.88 112 ARG A N 1
ATOM 852 C CA . ARG A 1 112 ? -15.738 41.013 -10.818 1.00 29.88 112 ARG A CA 1
ATOM 853 C C . ARG A 1 112 ? -17.146 41.060 -10.228 1.00 29.88 112 ARG A C 1
ATOM 855 O O . ARG A 1 112 ? -17.576 42.125 -9.795 1.00 29.88 112 ARG A O 1
ATOM 862 N N . HIS A 1 113 ? -17.833 39.925 -10.198 1.00 29.67 113 HIS A N 1
ATOM 863 C CA . HIS A 1 113 ? -19.004 39.755 -9.348 1.00 29.67 113 HIS A CA 1
ATOM 864 C C . HIS A 1 113 ? -18.529 39.578 -7.901 1.00 29.67 113 HIS A C 1
ATOM 866 O O . HIS A 1 113 ? -17.869 38.592 -7.579 1.00 29.67 113 HIS A O 1
ATOM 872 N N . GLU A 1 114 ? -18.828 40.562 -7.052 1.00 32.84 114 GLU A N 1
ATOM 873 C CA . GLU A 1 114 ? -18.853 40.394 -5.598 1.00 32.84 114 GLU A CA 1
ATOM 874 C C . GLU A 1 114 ? -20.015 39.467 -5.219 1.00 32.84 114 GLU A C 1
ATOM 876 O O . GLU A 1 114 ? -21.118 39.577 -5.758 1.00 32.84 114 GLU A O 1
ATOM 881 N N . ALA A 1 115 ? -19.736 38.525 -4.318 1.00 32.94 115 ALA A N 1
ATOM 882 C CA . ALA A 1 115 ? -20.732 37.642 -3.729 1.00 32.94 115 ALA A CA 1
ATOM 883 C C . ALA A 1 115 ? -21.611 38.428 -2.736 1.00 32.94 115 ALA A C 1
ATOM 885 O O . ALA A 1 115 ? -21.081 39.280 -2.022 1.00 32.94 115 ALA A O 1
ATOM 886 N N . PRO A 1 116 ? -22.927 38.165 -2.658 1.00 32.78 116 PRO A N 1
ATOM 887 C CA . PRO A 1 116 ? -23.779 38.791 -1.655 1.00 32.78 116 PRO A CA 1
ATOM 888 C C . PRO A 1 116 ? -23.507 38.223 -0.252 1.00 32.78 116 PRO A C 1
ATOM 890 O O . PRO A 1 116 ? -23.328 37.016 -0.079 1.00 32.78 116 PRO A O 1
ATOM 893 N N . ASP A 1 117 ? -23.493 39.118 0.737 1.00 31.94 117 ASP A N 1
ATOM 894 C CA . ASP A 1 117 ? -23.265 38.832 2.155 1.00 31.94 117 ASP A CA 1
ATOM 895 C C . ASP A 1 117 ? -24.271 37.825 2.740 1.00 31.94 117 ASP A C 1
ATOM 897 O O . ASP A 1 117 ? -25.480 37.893 2.504 1.00 31.94 117 ASP A O 1
ATOM 901 N N . ALA A 1 118 ? -23.758 36.906 3.564 1.00 33.78 118 ALA A N 1
ATOM 902 C CA . ALA A 1 118 ? -24.549 35.938 4.316 1.00 33.78 118 ALA A CA 1
ATOM 903 C C . ALA A 1 118 ? -25.272 36.607 5.509 1.00 33.78 118 ALA A C 1
ATOM 905 O O . ALA A 1 118 ? -24.646 37.372 6.248 1.00 33.78 118 ALA A O 1
ATOM 906 N N . PRO A 1 119 ? -26.562 36.312 5.762 1.00 32.25 119 PRO A N 1
ATOM 907 C CA . PRO A 1 119 ? -27.263 36.841 6.926 1.00 32.25 119 PRO A CA 1
ATOM 908 C C . PRO A 1 119 ? -26.827 36.147 8.227 1.00 32.25 119 PRO A C 1
ATOM 910 O O . PRO A 1 119 ? -26.556 34.948 8.267 1.00 32.25 119 PRO A O 1
ATOM 913 N N . ALA A 1 120 ? -26.774 36.936 9.302 1.00 30.11 120 ALA A N 1
ATOM 914 C CA . ALA A 1 120 ? -26.324 36.548 10.635 1.00 30.11 120 ALA A CA 1
ATOM 915 C C . ALA A 1 120 ? -27.201 35.467 11.303 1.00 30.11 120 ALA A C 1
ATOM 917 O O . ALA A 1 120 ? -28.429 35.547 11.294 1.00 30.11 120 ALA A O 1
ATOM 918 N N . SER A 1 121 ? -26.550 34.495 11.952 1.00 31.17 121 SER A N 1
ATOM 919 C CA . SER A 1 121 ? -27.181 33.436 12.751 1.00 31.17 121 SER A CA 1
ATOM 920 C C . SER A 1 121 ? -27.803 33.970 14.053 1.00 31.17 121 SER A C 1
ATOM 922 O O . SER A 1 121 ? -27.132 34.713 14.775 1.00 31.17 121 SER A O 1
ATOM 924 N N . PRO A 1 122 ? -29.023 33.548 14.437 1.00 31.08 122 PRO A N 1
ATOM 925 C CA . PRO A 1 122 ? -29.540 33.781 15.777 1.00 31.08 122 PRO A CA 1
ATOM 926 C C . PRO A 1 122 ? -29.026 32.726 16.768 1.00 31.08 122 PRO A C 1
ATOM 928 O O . PRO A 1 122 ? -28.986 31.528 16.493 1.00 31.08 122 PRO A O 1
ATOM 931 N N . SER A 1 123 ? -28.636 33.205 17.944 1.00 30.69 123 SER A N 1
ATOM 932 C CA . SER A 1 123 ? -28.207 32.452 19.117 1.00 30.69 123 SER A CA 1
ATOM 933 C C . SER A 1 123 ? -29.404 31.975 19.954 1.00 30.69 123 SER A C 1
ATOM 935 O O . SER A 1 123 ? -30.254 32.771 20.348 1.00 30.69 123 SER A O 1
ATOM 937 N N . GLY A 1 124 ? -29.450 30.680 20.281 1.00 29.38 124 GLY A N 1
ATOM 938 C CA . GLY A 1 124 ? -30.396 30.096 21.242 1.00 29.38 124 GLY A CA 1
ATOM 939 C C . GLY A 1 124 ? -30.312 28.559 21.283 1.00 29.38 124 GLY A C 1
ATOM 940 O O . GLY A 1 124 ? -30.074 27.958 20.237 1.00 29.38 124 GLY A O 1
ATOM 941 N N . PRO A 1 125 ? -30.456 27.903 22.455 1.00 35.38 125 PRO A N 1
ATOM 942 C CA . PRO A 1 125 ? -30.172 26.479 22.612 1.00 35.38 125 PRO A CA 1
ATOM 943 C C . PRO A 1 125 ? -31.376 25.638 22.164 1.00 35.38 125 PRO A C 1
ATOM 945 O O . PRO A 1 125 ? -32.372 25.529 22.876 1.00 35.38 125 PRO A O 1
ATOM 948 N N . GLY A 1 126 ? -31.288 25.061 20.967 1.00 27.27 126 GLY A N 1
ATOM 949 C CA . GLY A 1 126 ? -32.220 24.054 20.460 1.00 27.27 126 GLY A CA 1
ATOM 950 C C . GLY A 1 126 ? -31.627 22.660 20.632 1.00 27.27 126 GLY A C 1
ATOM 951 O O . GLY A 1 126 ? -30.493 22.423 20.228 1.00 27.27 126 GLY A O 1
ATOM 952 N N . ALA A 1 127 ? -32.384 21.775 21.276 1.00 30.39 127 ALA A N 1
ATOM 953 C CA . ALA A 1 127 ? -32.025 20.400 21.597 1.00 30.39 127 ALA A CA 1
ATOM 954 C C . ALA A 1 127 ? -31.504 19.608 20.381 1.00 30.39 127 ALA A C 1
ATOM 956 O O . ALA A 1 127 ? -32.095 19.652 19.302 1.00 30.39 127 ALA A O 1
ATOM 957 N N . ALA A 1 128 ? -30.410 18.870 20.584 1.00 30.02 128 ALA A N 1
ATOM 958 C CA . ALA A 1 128 ? -29.924 17.875 19.637 1.00 30.02 128 ALA A CA 1
ATOM 959 C C . ALA A 1 128 ? -30.939 16.715 19.540 1.00 30.02 128 ALA A C 1
ATOM 961 O O . ALA A 1 128 ? -31.447 16.290 20.581 1.00 30.02 128 ALA A O 1
ATOM 962 N N . PRO A 1 129 ? -31.257 16.201 18.338 1.00 32.66 129 PRO A N 1
ATOM 963 C CA . PRO A 1 129 ? -32.102 15.026 18.210 1.00 32.66 129 PRO A CA 1
ATOM 964 C C . PRO A 1 129 ? -31.298 13.758 18.529 1.00 32.66 129 PRO A C 1
ATOM 966 O O . PRO A 1 129 ? -30.311 13.467 17.864 1.00 32.66 129 PRO A O 1
ATOM 969 N N . GLU A 1 130 ? -31.743 13.064 19.577 1.00 39.47 130 GLU A N 1
ATOM 970 C CA . GLU A 1 130 ? -31.671 11.618 19.856 1.00 39.47 130 GLU A CA 1
ATOM 971 C C . GLU A 1 130 ? -30.599 10.792 19.102 1.00 39.47 130 GLU A C 1
ATOM 973 O O . GLU A 1 130 ? -30.900 10.132 18.111 1.00 39.47 130 GLU A O 1
ATOM 978 N N . ASP A 1 131 ? -29.374 10.747 19.644 1.00 41.00 131 ASP A N 1
ATOM 979 C CA . ASP A 1 131 ? -28.303 9.787 19.282 1.00 41.00 131 ASP A CA 1
ATOM 980 C C . ASP A 1 131 ? -28.003 8.794 20.445 1.00 41.00 131 ASP A C 1
ATOM 982 O O . ASP A 1 131 ? -27.075 7.985 20.393 1.00 41.00 131 ASP A O 1
ATOM 986 N N . ASP A 1 132 ? -28.817 8.811 21.510 1.00 39.47 132 ASP A N 1
ATOM 987 C CA . ASP A 1 132 ? -28.503 8.168 22.801 1.00 39.47 132 ASP A CA 1
ATOM 988 C C . ASP A 1 132 ? -28.682 6.634 22.822 1.00 39.47 132 ASP A C 1
ATOM 990 O O . ASP A 1 132 ? -28.173 5.953 23.715 1.00 39.47 132 ASP A O 1
ATOM 994 N N . LEU A 1 133 ? -29.379 6.045 21.842 1.00 39.44 133 LEU A N 1
ATOM 995 C CA . LEU A 1 133 ? -29.637 4.594 21.824 1.00 39.44 133 LEU A CA 1
ATOM 996 C C . LEU A 1 133 ? -28.436 3.764 21.333 1.00 39.44 133 LEU A C 1
ATOM 998 O O . LEU A 1 133 ? -28.343 2.574 21.653 1.00 39.44 133 LEU A O 1
ATOM 1002 N N . ASP A 1 134 ? -27.493 4.378 20.614 1.00 42.16 134 ASP A N 1
ATOM 1003 C CA . ASP A 1 134 ? -26.271 3.714 20.142 1.00 42.16 134 ASP A CA 1
ATOM 1004 C C . ASP A 1 134 ? -25.106 3.826 21.154 1.00 42.16 134 ASP A C 1
ATOM 1006 O O . ASP A 1 134 ? -24.235 2.947 21.196 1.00 42.16 134 ASP A O 1
ATOM 1010 N N . GLU A 1 135 ? -25.107 4.835 22.038 1.00 45.28 135 GLU A N 1
ATOM 1011 C CA . GLU A 1 135 ? -24.063 5.020 23.062 1.00 45.28 135 GLU A CA 1
ATOM 1012 C C . GLU A 1 135 ? -24.104 3.942 24.162 1.00 45.28 135 GLU A C 1
ATOM 1014 O O . GLU A 1 135 ? -23.056 3.452 24.600 1.00 45.28 135 GLU A O 1
ATOM 1019 N N . GLU A 1 136 ? -25.292 3.470 24.558 1.00 35.34 136 GLU A N 1
ATOM 1020 C CA . GLU A 1 136 ? -25.414 2.438 25.601 1.00 35.34 136 GLU A CA 1
ATOM 1021 C C . GLU A 1 136 ? -24.995 1.032 25.111 1.00 35.34 136 GLU A C 1
ATOM 1023 O O . GLU A 1 136 ? -24.526 0.201 25.900 1.00 35.34 136 GLU A O 1
ATOM 1028 N N . ARG A 1 137 ? -25.091 0.757 23.797 1.00 36.19 137 ARG A N 1
ATOM 1029 C CA . ARG A 1 137 ? -24.534 -0.465 23.171 1.00 36.19 137 ARG A CA 1
ATOM 1030 C C . ARG A 1 137 ? -23.014 -0.395 23.047 1.00 36.19 137 ARG A C 1
ATOM 1032 O O . ARG A 1 137 ? -22.348 -1.409 23.265 1.00 36.19 137 ARG A O 1
ATOM 1039 N N . ALA A 1 138 ? -22.461 0.787 22.772 1.00 40.75 138 ALA A N 1
ATOM 1040 C CA . ALA A 1 138 ? -21.016 1.011 22.708 1.00 40.75 138 ALA A CA 1
ATOM 1041 C C . ALA A 1 138 ? -20.322 0.813 24.072 1.00 40.75 138 ALA A C 1
ATOM 1043 O O . ALA A 1 138 ? -19.208 0.283 24.124 1.00 40.75 138 ALA A O 1
ATOM 1044 N N . ALA A 1 139 ? -21.000 1.152 25.177 1.00 37.41 139 ALA A N 1
ATOM 1045 C CA . ALA A 1 139 ? -20.496 0.981 26.544 1.00 37.41 139 ALA A CA 1
ATOM 1046 C C . ALA A 1 139 ? -20.433 -0.489 27.022 1.00 37.41 139 ALA A C 1
ATOM 1048 O O . ALA A 1 139 ? -19.711 -0.804 27.970 1.00 37.41 139 ALA A O 1
ATOM 1049 N N . LYS A 1 140 ? -21.146 -1.418 26.362 1.00 33.47 140 LYS A N 1
ATOM 1050 C CA . LYS A 1 140 ? -21.230 -2.846 26.746 1.00 33.47 140 LYS A CA 1
ATOM 1051 C C . LYS A 1 140 ? -20.341 -3.777 25.911 1.00 33.47 140 LYS A C 1
ATOM 1053 O O . LYS A 1 140 ? -20.651 -4.955 25.770 1.00 33.47 140 LYS A O 1
ATOM 1058 N N . GLY A 1 141 ? -19.217 -3.285 25.382 1.00 32.28 141 GLY A N 1
ATOM 1059 C CA . GLY A 1 141 ? -18.109 -4.128 24.896 1.00 32.28 141 GLY A CA 1
ATOM 1060 C C . GLY A 1 141 ? -18.417 -5.068 23.719 1.00 32.28 141 GLY A C 1
ATOM 1061 O O . GLY A 1 141 ? -17.586 -5.914 23.400 1.00 32.28 141 GLY A O 1
ATOM 1062 N N . GLY A 1 142 ? -19.572 -4.924 23.070 1.00 32.06 142 GLY A N 1
ATOM 1063 C CA . GLY A 1 142 ? -19.974 -5.697 21.901 1.00 32.06 142 GLY A CA 1
ATOM 1064 C C . GLY A 1 142 ? -20.039 -4.803 20.673 1.00 32.06 142 GLY A C 1
ATOM 1065 O O . GLY A 1 142 ? -21.124 -4.381 20.282 1.00 32.06 142 GLY A O 1
ATOM 1066 N N . TYR A 1 143 ? -18.889 -4.512 20.057 1.00 42.56 143 TYR A N 1
ATOM 1067 C CA . TYR A 1 143 ? -18.911 -4.111 18.653 1.00 42.56 143 TYR A CA 1
ATOM 1068 C C . TYR A 1 143 ? -19.337 -5.342 17.875 1.00 42.56 143 TYR A C 1
ATOM 1070 O O . TYR A 1 143 ? -18.578 -6.303 17.761 1.00 42.56 143 TYR A O 1
ATOM 1078 N N . ASP A 1 144 ? -20.567 -5.321 17.382 1.00 39.03 144 ASP A N 1
ATOM 1079 C CA . ASP A 1 144 ? -20.987 -6.247 16.350 1.00 39.03 144 ASP A CA 1
ATOM 1080 C C . ASP A 1 144 ? -20.252 -5.869 15.057 1.00 39.03 144 ASP A C 1
ATOM 1082 O O . ASP A 1 144 ? -20.750 -5.134 14.208 1.00 39.03 144 ASP A O 1
ATOM 1086 N N . ALA A 1 145 ? -18.998 -6.309 14.967 1.00 40.31 145 ALA A N 1
ATOM 1087 C CA . ALA A 1 145 ? -18.179 -6.227 13.768 1.00 40.31 145 ALA A CA 1
ATOM 1088 C C . ALA A 1 145 ? -18.626 -7.250 12.702 1.00 40.31 145 ALA A C 1
ATOM 1090 O O . ALA A 1 145 ? -17.971 -7.354 11.671 1.00 40.31 145 ALA A O 1
ATOM 1091 N N . THR A 1 146 ? -19.721 -7.996 12.929 1.00 39.56 146 THR A N 1
ATOM 1092 C CA . THR A 1 146 ? -20.163 -9.111 12.070 1.00 39.56 146 THR A CA 1
ATOM 1093 C C . THR A 1 146 ? -21.130 -8.693 10.960 1.00 39.56 146 THR A C 1
ATOM 1095 O O . THR A 1 146 ? -21.676 -9.537 10.247 1.00 39.56 146 THR A O 1
ATOM 1098 N N . GLY A 1 147 ? -21.306 -7.385 10.746 1.00 40.81 147 GLY A N 1
ATOM 1099 C CA . GLY A 1 147 ? -21.923 -6.858 9.534 1.00 40.81 147 GLY A CA 1
ATOM 1100 C C . GLY A 1 147 ? -21.058 -7.170 8.310 1.00 40.81 147 GLY A C 1
ATOM 1101 O O . GLY A 1 147 ? -20.287 -6.334 7.852 1.00 40.81 147 GLY A O 1
ATOM 1102 N N . THR A 1 148 ? -21.201 -8.373 7.753 1.00 50.84 148 THR A N 1
ATOM 1103 C CA . THR A 1 148 ? -20.581 -8.812 6.485 1.00 50.84 148 THR A CA 1
ATOM 1104 C C . THR A 1 148 ? -21.170 -8.101 5.256 1.00 50.84 148 THR A C 1
ATOM 1106 O O . THR A 1 148 ? -20.779 -8.361 4.120 1.00 50.84 148 THR A O 1
ATOM 1109 N N . THR A 1 149 ? -22.114 -7.183 5.469 1.00 62.34 149 THR A N 1
ATOM 1110 C CA . THR A 1 149 ? -22.822 -6.415 4.447 1.00 62.34 149 THR A CA 1
ATOM 1111 C C . THR A 1 149 ? -22.196 -5.027 4.299 1.00 62.34 149 THR A C 1
ATOM 1113 O O . THR A 1 149 ? -22.408 -4.164 5.145 1.00 62.34 149 THR A O 1
ATOM 1116 N N . GLY A 1 150 ? -21.433 -4.793 3.231 1.00 76.75 150 GLY A N 1
ATOM 1117 C CA . GLY A 1 150 ? -20.841 -3.483 2.933 1.00 76.75 150 GLY A CA 1
ATOM 1118 C C . GLY A 1 150 ? -19.679 -3.577 1.945 1.00 76.75 150 GLY A C 1
ATOM 1119 O O . GLY A 1 150 ? -19.154 -4.664 1.699 1.00 76.75 150 GLY A O 1
ATOM 1120 N N . MET A 1 151 ? -19.270 -2.449 1.358 1.00 86.94 151 MET A N 1
ATOM 1121 C CA . MET A 1 151 ? -18.133 -2.407 0.426 1.00 86.94 151 MET A CA 1
ATOM 1122 C C . MET A 1 151 ? -16.827 -2.756 1.141 1.00 86.94 151 MET A C 1
ATOM 1124 O O . MET A 1 151 ? -16.479 -2.031 2.072 1.00 86.94 151 MET A O 1
ATOM 1128 N N . PRO A 1 152 ? -16.068 -3.781 0.708 1.00 92.94 152 PRO A N 1
ATOM 1129 C CA . PRO A 1 152 ? -14.801 -4.165 1.325 1.00 92.94 152 PRO A CA 1
ATOM 1130 C C . PRO A 1 152 ? -13.851 -2.983 1.567 1.00 92.94 152 PRO A C 1
ATOM 1132 O O . PRO A 1 152 ? -13.676 -2.120 0.707 1.00 92.94 152 PRO A O 1
ATOM 1135 N N . VAL A 1 153 ? -13.231 -2.950 2.747 1.00 95.88 153 VAL A N 1
ATOM 1136 C CA . VAL A 1 153 ? -12.319 -1.874 3.159 1.00 95.88 153 VAL A CA 1
ATOM 1137 C C . VAL A 1 153 ? -10.881 -2.366 3.121 1.00 95.88 153 VAL A C 1
ATOM 1139 O O . VAL A 1 153 ? -10.592 -3.457 3.608 1.00 95.88 153 VAL A O 1
ATOM 1142 N N . ILE A 1 154 ? -9.981 -1.559 2.567 1.00 98.31 154 ILE A N 1
ATOM 1143 C CA . ILE A 1 154 ? -8.544 -1.837 2.556 1.00 98.31 154 ILE A CA 1
ATOM 1144 C C . ILE A 1 154 ? -7.867 -1.050 3.685 1.00 98.31 154 ILE A C 1
ATOM 1146 O O . ILE A 1 154 ? -8.113 0.150 3.840 1.00 98.31 154 ILE A O 1
ATOM 1150 N N . LEU A 1 155 ? -7.021 -1.729 4.463 1.00 98.62 155 LEU A N 1
ATOM 1151 C CA . LEU A 1 155 ? -6.136 -1.127 5.463 1.00 98.62 155 LEU A CA 1
ATOM 1152 C C . LEU A 1 155 ? -4.695 -1.588 5.256 1.00 98.62 155 LEU A C 1
ATOM 1154 O O . LEU A 1 155 ? -4.453 -2.743 4.912 1.00 98.62 155 LEU A O 1
ATOM 1158 N N . TRP A 1 156 ? -3.735 -0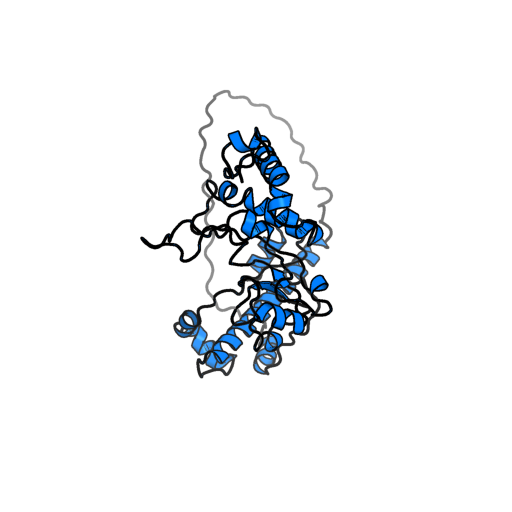.721 5.547 1.00 98.81 156 TRP A N 1
ATOM 1159 C CA . TRP A 1 156 ? -2.321 -1.070 5.581 1.00 98.81 156 TRP A CA 1
ATOM 1160 C C . TRP A 1 156 ? -1.982 -2.022 6.738 1.00 98.81 156 TRP A C 1
ATOM 1162 O O . TRP A 1 156 ? -2.635 -2.058 7.788 1.00 98.81 156 TRP A O 1
ATOM 1172 N N . THR A 1 157 ? -0.885 -2.765 6.585 1.00 98.62 157 THR A N 1
ATOM 1173 C CA . THR A 1 157 ? -0.230 -3.432 7.717 1.00 98.62 157 THR A CA 1
ATOM 1174 C C . THR A 1 157 ? 0.193 -2.419 8.786 1.00 98.62 157 THR A C 1
ATOM 1176 O O . THR A 1 157 ? 0.806 -1.402 8.482 1.00 98.62 157 THR A O 1
ATOM 1179 N N . SER A 1 158 ? -0.123 -2.674 10.050 1.00 98.38 158 SER A N 1
ATOM 1180 C CA . SER A 1 158 ? 0.096 -1.761 11.171 1.00 98.38 158 SER A CA 1
ATOM 1181 C C . SER A 1 158 ? -0.069 -2.492 12.507 1.00 98.38 158 SER A C 1
ATOM 1183 O O . SER A 1 158 ? -0.244 -3.711 12.549 1.00 98.38 158 SER A O 1
ATOM 1185 N N . GLU A 1 159 ? -0.029 -1.767 13.628 1.00 97.88 159 GLU A N 1
ATOM 1186 C CA . GLU A 1 159 ? -0.282 -2.380 14.938 1.00 97.88 159 GLU A CA 1
ATOM 1187 C C . GLU A 1 159 ? -1.722 -2.900 15.090 1.00 97.88 159 GLU A C 1
ATOM 1189 O O . GLU A 1 159 ? -1.941 -3.862 15.827 1.00 97.88 159 GLU A O 1
ATOM 1194 N N . LEU A 1 160 ? -2.697 -2.307 14.385 1.00 98.38 160 LEU A N 1
ATOM 1195 C CA . LEU A 1 160 ? -4.090 -2.767 14.401 1.00 98.38 160 LEU A CA 1
ATOM 1196 C C . LEU A 1 160 ? -4.273 -4.071 13.611 1.00 98.38 160 LEU A C 1
ATOM 1198 O O . LEU A 1 160 ? -5.086 -4.915 13.983 1.00 98.38 160 LEU A O 1
ATOM 1202 N N . THR A 1 161 ? -3.492 -4.257 12.547 1.00 98.50 161 THR A N 1
ATOM 1203 C CA . THR A 1 161 ? -3.511 -5.457 11.696 1.00 98.50 161 THR A CA 1
ATOM 1204 C C . THR A 1 161 ? -2.424 -6.469 12.076 1.00 98.50 161 THR A C 1
ATOM 1206 O O . THR A 1 161 ? -2.213 -7.453 11.372 1.00 98.50 161 THR A O 1
ATOM 1209 N N . ALA A 1 162 ? -1.754 -6.286 13.217 1.00 98.25 162 ALA A N 1
ATOM 1210 C CA . ALA A 1 162 ? -0.801 -7.258 13.740 1.00 98.25 162 ALA A CA 1
ATOM 1211 C C . ALA A 1 162 ? -1.481 -8.610 14.023 1.00 98.25 162 ALA A C 1
ATOM 1213 O O . ALA A 1 162 ? -2.629 -8.664 14.472 1.00 98.25 162 ALA A O 1
ATOM 1214 N N . ALA A 1 163 ? -0.757 -9.717 13.832 1.00 97.56 163 ALA A N 1
ATOM 1215 C CA . ALA A 1 163 ? -1.308 -11.070 13.929 1.00 97.56 163 ALA A CA 1
ATOM 1216 C C . ALA A 1 163 ? -2.057 -11.344 15.253 1.00 97.56 163 ALA A C 1
ATOM 1218 O O . ALA A 1 163 ? -3.104 -11.984 15.256 1.00 97.56 163 ALA A O 1
ATOM 1219 N N . ASN A 1 164 ? -1.577 -10.835 16.389 1.00 97.31 164 ASN A N 1
ATOM 1220 C CA . ASN A 1 164 ? -2.198 -11.018 17.711 1.00 97.31 164 ASN A CA 1
ATOM 1221 C C . ASN A 1 164 ? -3.328 -10.011 18.040 1.00 97.31 164 ASN A C 1
ATOM 1223 O O . ASN A 1 164 ? -3.882 -10.032 19.151 1.00 97.31 164 ASN A O 1
ATOM 1227 N N . VAL A 1 165 ? -3.648 -9.112 17.107 1.00 97.75 165 VAL A N 1
ATOM 1228 C CA . VAL A 1 165 ? -4.599 -8.003 17.276 1.00 97.75 165 VAL A CA 1
ATOM 1229 C C . VAL A 1 165 ? -5.737 -8.067 16.260 1.00 97.75 165 VAL A C 1
ATOM 1231 O O . VAL A 1 165 ? -6.884 -7.901 16.662 1.00 97.75 165 VAL A O 1
ATOM 1234 N N . VAL A 1 166 ? -5.432 -8.349 14.992 1.00 98.19 166 VAL A N 1
ATOM 1235 C CA . VAL A 1 166 ? -6.327 -8.177 13.835 1.00 98.19 166 VAL A CA 1
ATOM 1236 C C . VAL A 1 166 ? -7.729 -8.775 14.031 1.00 98.19 166 VAL A C 1
ATOM 1238 O O . VAL A 1 166 ? -8.720 -8.062 13.893 1.00 98.19 166 VAL A O 1
ATOM 1241 N N . GLU A 1 167 ? -7.832 -10.027 14.488 1.00 97.69 167 GLU A N 1
ATOM 1242 C CA . GLU A 1 167 ? -9.114 -10.738 14.665 1.00 97.69 167 GLU A CA 1
ATOM 1243 C C . GLU A 1 167 ? -9.991 -10.164 15.793 1.00 97.69 167 GLU A C 1
ATOM 1245 O O . GLU A 1 167 ? -11.161 -10.515 15.902 1.00 97.69 167 GLU A O 1
ATOM 1250 N N . LYS A 1 168 ? -9.451 -9.283 16.647 1.00 96.50 168 LYS A N 1
ATOM 1251 C CA . LYS A 1 168 ? -10.229 -8.620 17.707 1.00 96.50 168 LYS A CA 1
ATOM 1252 C C . LYS A 1 168 ? -11.052 -7.448 17.186 1.00 96.50 168 LYS A C 1
ATOM 1254 O O . LYS A 1 168 ? -12.020 -7.072 17.840 1.00 96.50 168 LYS A O 1
ATOM 1259 N N . TYR A 1 169 ? -10.631 -6.835 16.080 1.00 96.69 169 TYR A N 1
ATOM 1260 C CA . TYR A 1 169 ? -11.188 -5.562 15.616 1.00 96.69 169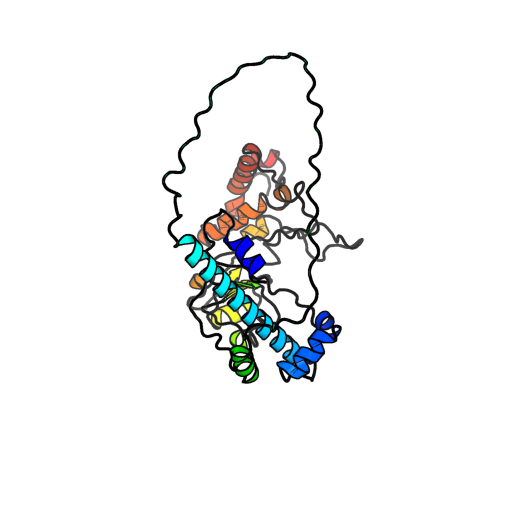 TYR A CA 1
ATOM 1261 C C . TYR A 1 169 ? -11.628 -5.580 14.152 1.00 96.69 169 TYR A C 1
ATOM 1263 O O . TYR A 1 169 ? -12.467 -4.767 13.776 1.00 96.69 169 TYR A O 1
ATOM 1271 N N . LEU A 1 170 ? -11.071 -6.470 13.327 1.00 97.19 170 LEU A N 1
ATOM 1272 C CA . LEU A 1 170 ? -11.241 -6.444 11.878 1.00 97.19 170 LEU A CA 1
ATOM 1273 C C . LEU A 1 170 ? -11.765 -7.792 11.386 1.00 97.19 170 LEU A C 1
ATOM 1275 O O . LEU A 1 170 ? -11.052 -8.789 11.436 1.00 97.19 170 LEU A O 1
ATOM 1279 N N . ASP A 1 171 ? -12.993 -7.830 10.878 1.00 95.56 171 ASP A N 1
ATOM 1280 C CA . ASP A 1 171 ? -13.558 -9.024 10.245 1.00 95.56 171 ASP A CA 1
ATOM 1281 C C . ASP A 1 171 ? -12.878 -9.295 8.883 1.00 95.56 171 ASP A C 1
ATOM 1283 O O . ASP A 1 171 ? -12.778 -8.412 8.029 1.00 95.56 171 ASP A O 1
ATOM 1287 N N . LYS A 1 172 ? -12.397 -10.519 8.656 1.00 95.94 172 LYS A N 1
ATOM 1288 C CA . LYS A 1 172 ? -11.683 -10.914 7.425 1.00 95.94 172 LYS A CA 1
ATOM 1289 C C . LYS A 1 172 ? -12.529 -10.845 6.145 1.00 95.94 172 LYS A C 1
ATOM 1291 O O . LYS A 1 172 ? -11.976 -10.700 5.051 1.00 95.94 172 LYS A O 1
ATOM 1296 N N . ASP A 1 173 ? -13.851 -10.922 6.266 1.00 94.00 173 ASP A N 1
ATOM 1297 C CA . ASP A 1 173 ? -14.771 -10.803 5.136 1.00 94.00 173 ASP A CA 1
ATOM 1298 C C . ASP A 1 173 ? -15.019 -9.323 4.799 1.00 94.00 173 ASP A C 1
ATOM 1300 O O . ASP A 1 173 ? -15.180 -8.962 3.627 1.00 94.00 173 ASP A O 1
ATOM 1304 N N . ARG A 1 174 ? -14.930 -8.439 5.804 1.00 94.25 174 ARG A N 1
ATOM 1305 C CA . ARG A 1 174 ? -15.081 -6.982 5.659 1.00 94.25 174 ARG A CA 1
ATOM 1306 C C . ARG A 1 174 ? -13.794 -6.269 5.230 1.00 94.25 174 ARG A C 1
ATOM 1308 O O . ARG A 1 174 ? -13.887 -5.265 4.517 1.00 94.25 174 ARG A O 1
ATOM 1315 N N . TYR A 1 175 ? -12.626 -6.764 5.650 1.00 97.44 175 TYR A N 1
ATOM 1316 C CA . TYR A 1 175 ? -11.333 -6.089 5.488 1.00 97.44 175 TYR A CA 1
ATOM 1317 C C . TYR A 1 175 ? -10.342 -6.855 4.598 1.00 97.44 175 TYR A C 1
ATOM 1319 O O . TYR A 1 175 ? -10.145 -8.063 4.729 1.00 97.44 175 TYR A O 1
ATOM 1327 N N . VAL A 1 176 ? -9.667 -6.115 3.720 1.00 98.25 176 VAL A N 1
ATOM 1328 C CA . VAL A 1 176 ? -8.503 -6.541 2.933 1.00 98.25 176 VAL A CA 1
ATOM 1329 C C . VAL A 1 176 ? -7.271 -5.833 3.490 1.00 98.25 176 VAL A C 1
ATOM 1331 O O . VAL A 1 176 ? -7.335 -4.644 3.794 1.00 98.25 176 VAL A O 1
ATOM 1334 N N . ILE A 1 177 ? -6.149 -6.539 3.631 1.00 98.69 177 ILE A N 1
ATOM 1335 C CA . ILE A 1 177 ? -4.931 -5.954 4.209 1.00 98.69 177 ILE A CA 1
ATOM 1336 C C . ILE A 1 177 ? -3.888 -5.699 3.116 1.00 98.69 177 ILE A C 1
ATOM 1338 O O . ILE A 1 177 ? -3.422 -6.636 2.468 1.00 98.69 177 ILE A O 1
ATOM 1342 N N . GLN A 1 178 ? -3.499 -4.442 2.914 1.00 98.75 178 GLN A N 1
ATOM 1343 C CA . GLN A 1 178 ? -2.413 -4.072 2.010 1.00 98.75 178 GLN A CA 1
ATOM 1344 C C . GLN A 1 178 ? -1.067 -4.150 2.740 1.00 98.75 178 GLN A C 1
ATOM 1346 O O . GLN A 1 178 ? -0.847 -3.527 3.780 1.00 98.75 178 GLN A O 1
ATOM 1351 N N . LEU A 1 179 ? -0.167 -4.975 2.215 1.00 98.31 179 LEU A N 1
ATOM 1352 C CA . LEU A 1 179 ? 1.089 -5.350 2.848 1.00 98.31 179 LEU A CA 1
ATOM 1353 C C . LEU A 1 179 ? 2.216 -4.455 2.333 1.00 98.31 179 LEU A C 1
ATOM 1355 O O . LEU A 1 179 ? 2.701 -4.662 1.223 1.00 98.31 179 LEU A O 1
ATOM 1359 N N . TRP A 1 180 ? 2.694 -3.529 3.162 1.00 97.38 180 TRP A N 1
ATOM 1360 C CA . TRP A 1 180 ? 3.927 -2.772 2.898 1.00 97.38 180 TRP A CA 1
ATOM 1361 C C . TRP A 1 180 ? 5.129 -3.361 3.640 1.00 97.38 180 TRP A C 1
ATOM 1363 O O . TRP A 1 180 ? 5.921 -2.685 4.302 1.00 97.38 180 TRP A O 1
ATOM 1373 N N . LEU A 1 181 ? 5.237 -4.682 3.554 1.00 96.25 181 LEU A N 1
ATOM 1374 C CA . LEU A 1 181 ? 6.243 -5.473 4.244 1.00 96.25 181 LEU A CA 1
ATOM 1375 C C . LEU A 1 181 ? 7.437 -5.744 3.327 1.00 96.25 181 LEU A C 1
ATOM 1377 O O . LEU A 1 181 ? 7.366 -5.552 2.111 1.00 96.25 181 LEU A O 1
ATOM 1381 N N . ARG A 1 182 ? 8.544 -6.199 3.917 1.00 93.44 182 ARG A N 1
ATOM 1382 C CA . ARG A 1 182 ? 9.639 -6.772 3.128 1.00 93.44 182 ARG A CA 1
ATOM 1383 C C . ARG A 1 182 ? 9.235 -8.136 2.574 1.00 93.44 182 ARG A C 1
ATOM 1385 O O . ARG A 1 182 ? 8.382 -8.809 3.158 1.00 93.44 182 ARG A O 1
ATOM 1392 N N . ALA A 1 183 ? 9.872 -8.563 1.487 1.00 90.50 183 ALA A N 1
ATOM 1393 C CA . ALA A 1 183 ? 9.689 -9.918 0.975 1.00 90.50 183 ALA A CA 1
ATOM 1394 C C . ALA A 1 183 ? 9.963 -10.969 2.074 1.00 90.50 183 ALA A C 1
ATOM 1396 O O . ALA A 1 183 ? 10.972 -10.900 2.778 1.00 90.50 183 ALA A O 1
ATOM 1397 N N . GLY A 1 184 ? 9.053 -11.937 2.228 1.00 89.81 184 GLY A N 1
ATOM 1398 C CA . GLY A 1 184 ? 9.176 -13.021 3.209 1.00 89.81 184 GLY A CA 1
ATOM 1399 C C . GLY A 1 184 ? 8.882 -12.650 4.670 1.00 89.81 184 GLY A C 1
ATOM 1400 O O . GLY A 1 184 ? 9.140 -13.467 5.554 1.00 89.81 184 GLY A O 1
ATOM 1401 N N . ASP A 1 185 ? 8.355 -11.455 4.955 1.00 95.25 185 ASP A N 1
ATOM 1402 C CA . ASP A 1 185 ? 7.948 -11.086 6.315 1.00 95.25 185 ASP A CA 1
ATOM 1403 C C . ASP A 1 185 ? 6.873 -12.058 6.863 1.00 95.25 185 ASP A C 1
ATOM 1405 O O . ASP A 1 185 ? 5.872 -12.320 6.182 1.00 95.25 185 ASP A O 1
ATOM 1409 N N . PRO A 1 186 ? 7.040 -12.602 8.086 1.00 96.06 186 PRO A N 1
ATOM 1410 C CA . PRO A 1 186 ? 6.129 -13.605 8.637 1.00 96.06 186 PRO A CA 1
ATOM 1411 C C . PRO A 1 186 ? 4.692 -13.099 8.814 1.00 96.06 186 PRO A C 1
ATOM 1413 O O . PRO A 1 186 ? 3.762 -13.907 8.751 1.00 96.06 186 PRO A O 1
ATOM 1416 N N . LEU A 1 187 ? 4.475 -11.785 8.968 1.00 97.38 187 LEU A N 1
ATOM 1417 C CA . LEU A 1 187 ? 3.131 -11.232 9.138 1.00 97.38 187 LEU A CA 1
ATOM 1418 C C . LEU A 1 187 ? 2.239 -11.511 7.919 1.00 97.38 187 LEU A C 1
ATOM 1420 O O . LEU A 1 187 ? 1.042 -11.747 8.083 1.00 97.38 187 LEU A O 1
ATOM 1424 N N . ALA A 1 188 ? 2.806 -11.547 6.707 1.00 96.75 188 ALA A N 1
ATOM 1425 C CA . ALA A 1 188 ? 2.057 -11.899 5.501 1.00 96.75 188 ALA A CA 1
ATOM 1426 C C . ALA A 1 188 ? 1.463 -13.312 5.615 1.00 96.75 188 ALA A C 1
ATOM 1428 O O . ALA A 1 188 ? 0.266 -13.518 5.400 1.00 96.75 188 ALA A O 1
ATOM 1429 N N . ARG A 1 189 ? 2.290 -14.280 6.030 1.00 97.31 189 ARG A N 1
ATOM 1430 C CA . ARG A 1 189 ? 1.875 -15.669 6.259 1.00 97.31 189 ARG A CA 1
ATOM 1431 C C . ARG A 1 189 ? 0.851 -15.780 7.380 1.00 97.31 189 ARG A C 1
ATOM 1433 O O . ARG A 1 189 ? -0.121 -16.519 7.220 1.00 97.31 189 ARG A O 1
ATOM 1440 N N . ASP A 1 190 ? 1.039 -15.056 8.479 1.00 97.81 190 ASP A N 1
ATOM 1441 C CA . ASP A 1 190 ? 0.108 -15.069 9.610 1.00 97.81 190 ASP A CA 1
ATOM 1442 C C . ASP A 1 190 ? -1.280 -14.553 9.209 1.00 97.81 190 ASP A C 1
ATOM 1444 O O . ASP A 1 190 ? -2.292 -15.183 9.526 1.00 97.81 190 ASP A O 1
ATOM 1448 N N . LEU A 1 191 ? -1.342 -13.441 8.470 1.00 98.12 191 LEU A N 1
ATOM 1449 C CA . LEU A 1 191 ? -2.595 -12.845 7.997 1.00 98.12 191 LEU A CA 1
ATOM 1450 C C . LEU A 1 191 ? -3.329 -13.753 7.009 1.00 98.12 191 LEU A C 1
ATOM 1452 O O . LEU A 1 191 ? -4.527 -14.004 7.165 1.00 98.12 191 LEU A O 1
ATOM 1456 N N . VAL A 1 192 ? -2.607 -14.299 6.028 1.00 97.69 192 VAL A N 1
ATOM 1457 C CA . VAL A 1 192 ? -3.176 -15.248 5.063 1.00 97.69 192 VAL A CA 1
ATOM 1458 C C . VAL A 1 192 ? -3.665 -16.511 5.781 1.00 97.69 192 VAL A C 1
ATOM 1460 O O . VAL A 1 192 ? -4.781 -16.960 5.526 1.00 97.69 192 VAL A O 1
ATOM 1463 N N . SER A 1 193 ? -2.909 -17.037 6.750 1.00 97.12 193 SER A N 1
ATOM 1464 C CA . SER A 1 193 ? -3.312 -18.219 7.534 1.00 97.12 193 SER A CA 1
ATOM 1465 C C . SER A 1 193 ? -4.566 -17.980 8.384 1.00 97.12 193 SER A C 1
ATOM 1467 O O . SER A 1 193 ? -5.324 -18.916 8.632 1.00 97.12 193 SER A O 1
ATOM 1469 N N . LYS A 1 194 ? -4.823 -16.732 8.797 1.00 97.31 194 LYS A N 1
ATOM 1470 C CA . LYS A 1 194 ? -6.055 -16.314 9.494 1.00 97.31 194 LYS A CA 1
ATOM 1471 C C . LYS A 1 194 ? -7.249 -16.096 8.555 1.00 97.31 194 LYS A C 1
ATOM 1473 O O . LYS A 1 194 ? -8.365 -15.858 9.012 1.00 97.31 194 LYS A O 1
ATOM 1478 N N . GLY A 1 195 ? -7.047 -16.216 7.244 1.00 97.19 195 GLY A N 1
ATOM 1479 C CA . GLY A 1 195 ? -8.107 -16.106 6.245 1.00 97.19 195 GLY A CA 1
ATOM 1480 C C . GLY A 1 195 ? -8.289 -14.707 5.656 1.00 97.19 195 GLY A C 1
ATOM 1481 O O . GLY A 1 195 ? -9.232 -14.512 4.895 1.00 97.19 195 GLY A O 1
ATOM 1482 N N . TYR A 1 196 ? -7.417 -13.741 5.964 1.00 98.06 196 TYR A N 1
ATOM 1483 C CA . TYR A 1 196 ? -7.506 -12.412 5.353 1.00 98.06 196 TYR A CA 1
ATOM 1484 C C . TYR A 1 196 ? -7.115 -12.467 3.877 1.00 98.06 196 TYR A C 1
ATOM 1486 O O . TYR A 1 196 ? -6.241 -13.238 3.465 1.00 98.06 196 TYR A O 1
ATOM 1494 N N . ARG A 1 197 ? -7.770 -11.622 3.083 1.00 98.00 197 ARG A N 1
ATOM 1495 C CA . ARG A 1 197 ? -7.337 -11.292 1.723 1.00 98.00 197 ARG A CA 1
ATOM 1496 C C . ARG A 1 197 ? -6.303 -10.179 1.794 1.00 98.00 197 ARG A C 1
ATOM 1498 O O . ARG A 1 197 ? -6.423 -9.289 2.639 1.00 98.00 197 ARG A O 1
ATOM 1505 N N . VAL A 1 198 ? -5.315 -10.218 0.909 1.00 98.12 198 VAL A N 1
ATOM 1506 C CA . VAL A 1 198 ? -4.188 -9.284 0.941 1.00 98.12 198 VAL A CA 1
ATOM 1507 C C . VAL A 1 198 ? -3.868 -8.700 -0.431 1.00 98.12 198 VAL A C 1
ATOM 1509 O O . VAL A 1 198 ? -4.074 -9.349 -1.457 1.00 98.12 198 VAL A O 1
ATOM 1512 N N . ILE A 1 199 ? -3.339 -7.479 -0.433 1.00 98.31 199 ILE A N 1
ATOM 1513 C CA . ILE A 1 199 ? -2.731 -6.814 -1.595 1.00 98.31 199 ILE A CA 1
ATOM 1514 C C . ILE A 1 199 ? -1.255 -6.610 -1.265 1.00 98.31 199 ILE A C 1
ATOM 1516 O O . ILE A 1 199 ? -0.932 -6.152 -0.173 1.00 98.31 199 ILE A O 1
ATOM 1520 N N . VAL A 1 200 ? -0.345 -6.962 -2.169 1.00 97.50 200 VAL A N 1
ATOM 1521 C CA . VAL A 1 200 ? 1.097 -6.887 -1.897 1.00 97.50 200 VAL A CA 1
ATOM 1522 C C . VAL A 1 200 ? 1.692 -5.584 -2.431 1.00 97.50 200 VAL A C 1
ATOM 1524 O O . VAL A 1 200 ? 1.615 -5.306 -3.622 1.00 97.50 200 VAL A O 1
ATOM 1527 N N . SER A 1 201 ? 2.364 -4.826 -1.571 1.00 98.00 201 SER A N 1
ATOM 1528 C CA . SER A 1 201 ? 3.151 -3.639 -1.922 1.00 98.00 201 SER A CA 1
ATOM 1529 C C . SER A 1 201 ? 4.552 -3.770 -1.329 1.00 98.00 201 SER A C 1
ATOM 1531 O O . SER A 1 201 ? 4.938 -3.024 -0.432 1.00 98.00 201 SER A O 1
ATOM 1533 N N . THR A 1 202 ? 5.310 -4.769 -1.796 1.00 96.44 202 THR A N 1
ATOM 1534 C CA . THR A 1 202 ? 6.617 -5.138 -1.234 1.00 96.44 202 THR A CA 1
ATOM 1535 C C . THR A 1 202 ? 7.554 -3.931 -1.118 1.00 96.44 202 THR A C 1
ATOM 1537 O O . THR A 1 202 ? 7.998 -3.367 -2.120 1.00 96.44 202 THR A O 1
ATOM 1540 N N . LYS A 1 203 ? 7.896 -3.547 0.112 1.00 93.94 203 LYS A N 1
ATOM 1541 C CA . LYS A 1 203 ? 8.629 -2.311 0.426 1.00 93.94 203 LYS A CA 1
ATOM 1542 C C . LYS A 1 203 ? 10.028 -2.250 -0.191 1.00 93.94 203 LYS A C 1
ATOM 1544 O O . LYS A 1 203 ? 10.546 -1.187 -0.536 1.00 93.94 203 LYS A O 1
ATOM 1549 N N . ASP A 1 204 ? 10.677 -3.394 -0.322 1.00 92.62 204 ASP A N 1
ATOM 1550 C CA . ASP A 1 204 ? 12.025 -3.541 -0.862 1.00 92.62 204 ASP A CA 1
ATOM 1551 C C . ASP A 1 204 ? 12.062 -3.837 -2.372 1.00 92.62 204 ASP A C 1
ATOM 1553 O O . ASP A 1 204 ? 13.139 -4.091 -2.902 1.00 92.62 204 ASP A O 1
ATOM 1557 N N . ALA A 1 205 ? 10.926 -3.742 -3.077 1.00 96.50 205 ALA A N 1
ATOM 1558 C CA . ALA A 1 205 ? 10.884 -3.936 -4.530 1.00 96.50 205 ALA A CA 1
ATOM 1559 C C . ALA A 1 205 ? 9.919 -3.007 -5.286 1.00 96.50 205 ALA A C 1
ATOM 1561 O O . ALA A 1 205 ? 10.222 -2.583 -6.400 1.00 96.50 205 ALA A O 1
ATOM 1562 N N . TRP A 1 206 ? 8.756 -2.699 -4.710 1.00 97.81 206 TRP A N 1
ATOM 1563 C CA . TRP A 1 206 ? 7.640 -2.006 -5.369 1.00 97.81 206 TRP A CA 1
ATOM 1564 C C . TRP A 1 206 ? 7.357 -0.605 -4.809 1.00 97.81 206 TRP A C 1
ATOM 1566 O O . TRP A 1 206 ? 6.405 0.036 -5.241 1.00 97.81 206 TRP A O 1
ATOM 1576 N N . TYR A 1 207 ? 8.196 -0.103 -3.898 1.00 97.56 207 TYR A N 1
ATOM 1577 C CA . TYR A 1 207 ? 8.200 1.304 -3.477 1.00 97.56 207 TYR A CA 1
ATOM 1578 C C . TYR A 1 207 ? 9.067 2.126 -4.433 1.00 97.56 207 TYR A C 1
ATOM 1580 O O . TYR A 1 207 ? 10.294 1.995 -4.473 1.00 97.56 207 TYR A O 1
ATOM 1588 N N . LEU A 1 208 ? 8.423 2.938 -5.262 1.00 97.31 208 LEU A N 1
ATOM 1589 C CA . LEU A 1 208 ? 9.050 3.624 -6.388 1.00 97.31 208 LEU A CA 1
ATOM 1590 C C . LEU A 1 208 ? 9.686 4.970 -5.991 1.00 97.31 208 LEU A C 1
ATOM 1592 O O . LEU A 1 208 ? 10.528 5.489 -6.727 1.00 97.31 208 LEU A O 1
ATOM 1596 N N . ASP A 1 209 ? 9.335 5.506 -4.828 1.00 94.75 209 ASP A N 1
ATOM 1597 C CA . ASP A 1 209 ? 9.857 6.733 -4.213 1.00 94.75 209 ASP A CA 1
ATOM 1598 C C . ASP A 1 209 ? 11.213 6.544 -3.503 1.00 94.75 209 ASP A C 1
ATOM 1600 O O . ASP A 1 209 ? 11.893 7.519 -3.182 1.00 94.75 209 ASP A O 1
ATOM 1604 N N . HIS A 1 210 ? 11.658 5.303 -3.290 1.00 95.25 210 HIS A N 1
ATOM 1605 C CA . HIS A 1 210 ? 12.944 5.022 -2.654 1.00 95.25 210 HIS A CA 1
ATOM 1606 C C . HIS A 1 210 ? 14.155 5.408 -3.527 1.00 95.25 210 HIS A C 1
ATOM 1608 O O . HIS A 1 210 ? 14.115 5.380 -4.758 1.00 95.25 210 HIS A O 1
ATOM 1614 N N . GLY A 1 211 ? 15.283 5.712 -2.870 1.00 93.38 211 GLY A N 1
ATOM 1615 C CA . GLY A 1 211 ? 16.575 5.959 -3.518 1.00 93.38 211 GLY A CA 1
ATOM 1616 C C . GLY A 1 211 ? 16.919 7.406 -3.879 1.00 93.38 211 GLY A C 1
ATOM 1617 O O . GLY A 1 211 ? 17.989 7.632 -4.436 1.00 93.38 211 GLY A O 1
ATOM 1618 N N . PHE A 1 212 ? 16.076 8.389 -3.543 1.00 90.81 212 PHE A N 1
ATOM 1619 C CA . PHE A 1 212 ? 16.271 9.802 -3.926 1.00 90.81 212 PHE A CA 1
ATOM 1620 C C . PHE A 1 212 ? 16.815 10.708 -2.802 1.00 90.81 212 PHE A C 1
ATOM 1622 O O . PHE A 1 212 ? 16.751 11.934 -2.896 1.00 90.81 212 PHE A O 1
ATOM 1629 N N . GLY A 1 213 ? 17.406 10.111 -1.761 1.00 89.81 213 GLY A N 1
ATOM 1630 C CA . GLY A 1 213 ? 17.934 10.837 -0.601 1.00 89.81 213 GLY A CA 1
ATOM 1631 C C . GLY A 1 213 ? 16.851 11.224 0.409 1.00 89.81 213 GLY A C 1
ATOM 1632 O O . GLY A 1 213 ? 15.678 10.928 0.225 1.00 89.81 213 GLY A O 1
ATOM 1633 N N . ASN A 1 214 ? 17.250 11.834 1.523 1.00 90.38 214 ASN A N 1
ATOM 1634 C CA . ASN A 1 214 ? 16.321 12.285 2.554 1.00 90.38 214 ASN A CA 1
ATOM 1635 C C . ASN A 1 214 ? 15.924 13.747 2.315 1.00 90.38 214 ASN A C 1
ATOM 1637 O O . ASN A 1 214 ? 16.777 14.627 2.245 1.00 90.38 214 ASN A O 1
ATOM 1641 N N . TRP A 1 215 ? 14.627 14.031 2.252 1.00 90.06 215 TRP A N 1
ATOM 1642 C CA . TRP A 1 215 ? 14.132 15.397 2.088 1.00 90.06 215 TRP A CA 1
ATOM 1643 C C . TRP A 1 215 ? 14.265 16.257 3.358 1.00 90.06 215 TRP A C 1
ATOM 1645 O O . TRP A 1 215 ? 14.282 17.482 3.266 1.00 90.06 215 TRP A O 1
ATOM 1655 N N . LYS A 1 216 ? 14.392 15.645 4.547 1.00 90.62 216 LYS A N 1
ATOM 1656 C CA . LYS A 1 216 ? 14.525 16.353 5.838 1.00 90.62 216 LYS A CA 1
ATOM 1657 C C . LYS A 1 216 ? 15.952 16.822 6.143 1.00 90.62 216 LYS A C 1
ATOM 1659 O O . LYS A 1 216 ? 16.149 17.561 7.104 1.00 90.62 216 LYS A O 1
ATOM 1664 N N . GLY A 1 217 ? 16.961 16.376 5.392 1.00 88.44 217 GLY A N 1
ATOM 1665 C CA . GLY A 1 217 ? 18.352 16.739 5.661 1.00 88.44 217 GLY A CA 1
ATOM 1666 C C . GLY A 1 217 ? 19.371 15.960 4.834 1.00 88.44 217 GLY A C 1
ATOM 1667 O O . GLY A 1 217 ? 19.022 15.139 3.997 1.00 88.44 217 GLY A O 1
ATOM 1668 N N . ASN A 1 218 ? 20.657 16.192 5.096 1.00 86.94 218 ASN A N 1
ATOM 1669 C CA . ASN A 1 218 ? 21.760 15.654 4.294 1.00 86.94 218 ASN A CA 1
ATOM 1670 C C . ASN A 1 218 ? 22.097 14.188 4.647 1.00 86.94 218 ASN A C 1
ATOM 1672 O O . ASN A 1 218 ? 23.140 13.898 5.233 1.00 86.94 218 ASN A O 1
ATOM 1676 N N . SER A 1 219 ? 21.179 13.268 4.350 1.00 84.75 219 SER A N 1
ATOM 1677 C CA . SER A 1 219 ? 21.355 11.820 4.533 1.00 84.75 219 SER A CA 1
ATOM 1678 C C . SER A 1 219 ? 20.717 11.044 3.379 1.00 84.75 219 SER A C 1
ATOM 1680 O O . SER A 1 219 ? 19.934 11.591 2.600 1.00 84.75 219 SER A O 1
ATOM 1682 N N . THR A 1 220 ? 21.046 9.758 3.250 1.00 83.62 220 THR A N 1
ATOM 1683 C CA . THR A 1 220 ? 20.286 8.861 2.372 1.00 83.62 220 THR A CA 1
ATOM 1684 C C . THR A 1 220 ? 18.893 8.628 2.965 1.00 83.62 220 THR A C 1
ATOM 1686 O O . THR A 1 220 ? 18.698 8.748 4.173 1.00 83.62 220 THR A O 1
ATOM 1689 N N . SER A 1 221 ? 17.911 8.256 2.143 1.00 78.56 221 SER A N 1
ATOM 1690 C CA . SER A 1 221 ? 16.558 7.908 2.615 1.00 78.56 221 SER A CA 1
ATOM 1691 C C . SER A 1 221 ? 16.512 6.634 3.477 1.00 78.56 221 SER A C 1
ATOM 1693 O O . SER A 1 221 ? 15.442 6.232 3.918 1.00 78.56 221 SER A O 1
ATOM 1695 N N . GLY A 1 222 ? 17.646 5.953 3.686 1.00 82.88 222 GLY A N 1
ATOM 1696 C CA . GLY A 1 222 ? 17.708 4.627 4.308 1.00 82.88 222 GLY A CA 1
ATOM 1697 C C . GLY A 1 222 ? 17.270 3.482 3.386 1.00 82.88 222 GLY A C 1
ATOM 1698 O O . GLY A 1 222 ? 17.458 2.319 3.739 1.00 82.88 222 GLY A O 1
ATOM 1699 N N . TYR A 1 223 ? 16.756 3.794 2.192 1.00 85.25 223 TYR A N 1
ATOM 1700 C CA . TYR A 1 223 ? 16.319 2.828 1.188 1.00 85.25 223 TYR A CA 1
ATOM 1701 C C . TYR A 1 223 ? 17.000 3.103 -0.153 1.00 85.25 223 TYR A C 1
ATOM 1703 O O . TYR A 1 223 ? 17.003 4.235 -0.639 1.00 85.25 223 TYR A O 1
ATOM 1711 N N . GLY A 1 224 ? 17.591 2.064 -0.746 1.00 91.50 224 GLY A N 1
ATOM 1712 C CA . GLY A 1 224 ? 18.173 2.142 -2.084 1.00 91.50 224 GLY A CA 1
ATOM 1713 C C . GLY A 1 224 ? 17.103 2.316 -3.160 1.00 91.50 224 GLY A C 1
ATOM 1714 O O . GLY A 1 224 ? 15.944 1.965 -2.954 1.00 91.50 224 GLY A O 1
ATOM 1715 N N . TYR A 1 225 ? 17.500 2.855 -4.311 1.00 95.12 225 TYR A N 1
ATOM 1716 C CA . TYR A 1 225 ? 16.646 2.851 -5.493 1.00 95.12 225 TYR A CA 1
ATOM 1717 C C . TYR A 1 225 ? 16.416 1.403 -5.941 1.00 95.12 225 TYR A C 1
ATOM 1719 O O . TYR A 1 225 ? 17.380 0.651 -6.100 1.00 95.12 225 TYR A O 1
ATOM 1727 N N . HIS A 1 226 ? 15.157 1.031 -6.166 1.00 95.81 226 HIS A N 1
ATOM 1728 C CA . HIS A 1 226 ? 14.783 -0.303 -6.634 1.00 95.81 226 HIS A CA 1
ATOM 1729 C C . HIS A 1 226 ? 14.716 -0.316 -8.159 1.00 95.81 226 HIS A C 1
ATOM 1731 O O . HIS A 1 226 ? 13.788 0.279 -8.719 1.00 95.81 226 HIS A O 1
ATOM 1737 N N . PRO A 1 227 ? 15.678 -0.948 -8.853 1.00 96.50 227 PRO A N 1
ATOM 1738 C CA . PRO A 1 227 ? 15.679 -0.983 -10.304 1.00 96.50 227 PRO A CA 1
ATOM 1739 C C . PRO A 1 227 ? 14.618 -1.959 -10.824 1.00 96.50 227 PRO A C 1
ATOM 1741 O O . PRO A 1 227 ? 14.144 -2.840 -10.102 1.00 96.50 227 PRO A O 1
ATOM 1744 N N . TRP A 1 228 ? 14.246 -1.820 -12.098 1.00 97.50 228 TRP A N 1
ATOM 1745 C CA . TRP A 1 228 ? 13.153 -2.601 -12.686 1.00 97.50 228 TRP A CA 1
ATOM 1746 C C . TRP A 1 228 ? 13.369 -4.119 -12.591 1.00 97.50 228 TRP A C 1
ATOM 1748 O O . TRP A 1 228 ? 12.394 -4.854 -12.511 1.00 97.50 228 TRP A O 1
ATOM 1758 N N . GLN A 1 229 ? 14.621 -4.588 -12.551 1.00 97.12 229 GLN A N 1
ATOM 1759 C CA . GLN A 1 229 ? 14.969 -5.997 -12.354 1.00 97.12 229 GLN A CA 1
ATOM 1760 C C . GLN A 1 229 ? 14.469 -6.524 -11.004 1.00 97.12 229 GLN A C 1
ATOM 1762 O O . GLN A 1 229 ? 13.878 -7.597 -10.950 1.00 97.12 229 GLN A O 1
ATOM 1767 N N . VAL A 1 230 ? 14.663 -5.749 -9.930 1.00 96.88 230 VAL A N 1
ATOM 1768 C CA . VAL A 1 230 ? 14.197 -6.099 -8.578 1.00 96.88 230 VAL A CA 1
ATOM 1769 C C . VAL A 1 230 ? 12.671 -6.070 -8.529 1.00 96.88 230 VAL A C 1
ATOM 1771 O O . VAL A 1 230 ? 12.052 -7.003 -8.028 1.00 96.88 230 VAL A O 1
ATOM 1774 N N . ALA A 1 231 ? 12.056 -5.042 -9.121 1.00 96.88 231 ALA A N 1
ATOM 1775 C CA . ALA A 1 231 ? 10.601 -4.955 -9.214 1.00 96.88 231 ALA A CA 1
ATOM 1776 C C . ALA A 1 231 ? 9.995 -6.126 -10.013 1.00 96.88 231 ALA A C 1
ATOM 1778 O O . ALA A 1 231 ? 8.932 -6.630 -9.654 1.00 96.88 231 ALA A O 1
ATOM 1779 N N . TYR A 1 232 ? 10.668 -6.567 -11.079 1.00 97.88 232 TYR A N 1
ATOM 1780 C CA . TYR A 1 232 ? 10.230 -7.674 -11.924 1.00 97.88 232 TYR A CA 1
ATOM 1781 C C . TYR A 1 232 ? 10.344 -9.029 -11.219 1.00 97.88 232 TYR A C 1
ATOM 1783 O O . TYR A 1 232 ? 9.436 -9.853 -11.314 1.00 97.88 232 TYR A O 1
ATOM 1791 N N . ASP A 1 233 ? 11.454 -9.286 -10.528 1.00 96.56 233 ASP A N 1
ATOM 1792 C CA . ASP A 1 233 ? 11.717 -10.573 -9.870 1.00 96.56 233 ASP A CA 1
ATOM 1793 C C . ASP A 1 233 ? 10.976 -10.752 -8.540 1.00 96.56 233 ASP A C 1
ATOM 1795 O O . ASP A 1 233 ? 10.902 -11.871 -8.038 1.00 96.56 233 ASP A O 1
ATOM 1799 N N . ASN A 1 234 ? 10.385 -9.690 -7.988 1.00 95.56 234 ASN A N 1
ATOM 1800 C CA . ASN A 1 234 ? 9.547 -9.790 -6.799 1.00 95.56 234 ASN A CA 1
ATOM 1801 C C . ASN A 1 234 ? 8.318 -10.678 -7.053 1.00 95.56 234 ASN A C 1
ATOM 1803 O O . ASN A 1 234 ? 7.466 -10.349 -7.877 1.00 95.56 234 ASN A O 1
ATOM 1807 N N . ASP A 1 235 ? 8.207 -11.783 -6.318 1.00 92.25 235 ASP A N 1
ATOM 1808 C CA . ASP A 1 235 ? 7.046 -12.669 -6.354 1.00 92.25 235 ASP A CA 1
ATOM 1809 C C . ASP A 1 235 ? 6.065 -12.294 -5.226 1.00 92.25 235 ASP A C 1
ATOM 1811 O O . ASP A 1 235 ? 6.438 -12.394 -4.052 1.00 92.25 235 ASP A O 1
ATOM 1815 N N . PRO A 1 236 ? 4.813 -11.894 -5.528 1.00 93.00 236 PRO A N 1
ATOM 1816 C CA . PRO A 1 236 ? 3.813 -11.600 -4.499 1.00 93.00 236 PRO A CA 1
ATOM 1817 C C . PRO A 1 236 ? 3.432 -12.812 -3.628 1.00 93.00 236 PRO A C 1
ATOM 1819 O O . PRO A 1 236 ? 2.773 -12.633 -2.606 1.00 93.00 236 PRO A O 1
ATOM 1822 N N . LEU A 1 237 ? 3.823 -14.034 -4.005 1.00 92.50 237 LEU A N 1
ATOM 1823 C CA . LEU A 1 237 ? 3.611 -15.251 -3.214 1.00 92.50 237 LEU A CA 1
ATOM 1824 C C . LEU A 1 237 ? 4.815 -15.644 -2.342 1.00 92.50 237 LEU A C 1
ATOM 1826 O O . LEU A 1 237 ? 4.733 -16.639 -1.619 1.00 92.50 237 LEU A O 1
ATOM 1830 N N . SER A 1 238 ? 5.906 -14.874 -2.380 1.00 90.25 238 SER A N 1
ATOM 1831 C CA . SER A 1 238 ? 7.115 -15.134 -1.590 1.00 90.25 238 SER A CA 1
ATOM 1832 C C . SER A 1 238 ? 6.811 -15.205 -0.087 1.00 90.25 238 SER A C 1
ATOM 1834 O O . SER A 1 238 ? 6.220 -14.286 0.486 1.00 90.25 238 SER A O 1
ATOM 1836 N N . GLY A 1 239 ? 7.205 -16.306 0.561 1.00 90.06 239 GLY A N 1
ATOM 1837 C CA . GLY A 1 239 ? 6.947 -16.578 1.985 1.00 90.06 239 GLY A CA 1
ATOM 1838 C C . GLY A 1 239 ? 5.594 -17.248 2.278 1.00 90.06 239 GLY A C 1
ATOM 1839 O O . GLY A 1 239 ? 5.315 -17.639 3.422 1.00 90.06 239 GLY A O 1
ATOM 1840 N N . LEU A 1 240 ? 4.746 -17.424 1.261 1.00 93.94 240 LEU A N 1
ATOM 1841 C CA . LEU A 1 240 ? 3.443 -18.091 1.363 1.00 93.94 240 LEU A CA 1
ATOM 1842 C C . LEU A 1 240 ? 3.472 -19.534 0.837 1.00 93.94 240 LEU A C 1
ATOM 1844 O O . LEU A 1 240 ? 2.426 -20.177 0.705 1.00 93.94 240 LEU A O 1
ATOM 1848 N N . GLU A 1 241 ? 4.656 -20.081 0.566 1.00 91.25 241 GLU A N 1
ATOM 1849 C CA . GLU A 1 241 ? 4.817 -21.424 0.025 1.00 91.25 241 GLU A CA 1
ATOM 1850 C C . GLU A 1 241 ? 4.203 -22.472 0.970 1.00 91.25 241 GLU A C 1
ATOM 1852 O O . GLU A 1 241 ? 4.295 -22.403 2.205 1.00 91.25 241 GLU A O 1
ATOM 1857 N N . GLY A 1 242 ? 3.519 -23.451 0.376 1.00 90.69 242 GLY A N 1
ATOM 1858 C CA . GLY A 1 242 ? 2.852 -24.530 1.104 1.00 90.69 242 GLY A CA 1
ATOM 1859 C C . GLY A 1 242 ? 1.565 -24.137 1.843 1.00 90.69 242 GLY A C 1
ATOM 1860 O O . GLY A 1 242 ? 0.928 -25.019 2.418 1.00 90.69 242 GLY A O 1
ATOM 1861 N N . LEU A 1 243 ? 1.137 -22.867 1.829 1.00 92.81 243 LEU A N 1
ATOM 1862 C CA . LEU A 1 243 ? -0.179 -22.477 2.349 1.00 92.81 243 LEU A CA 1
ATOM 1863 C C . LEU A 1 243 ? -1.269 -22.765 1.317 1.00 92.81 243 LEU A C 1
ATOM 1865 O O . LEU A 1 243 ? -1.363 -22.121 0.270 1.00 92.81 243 LEU A O 1
ATOM 1869 N N . SER A 1 244 ? -2.134 -23.727 1.636 1.00 90.38 244 SER A N 1
ATOM 1870 C CA . SER A 1 244 ? -3.308 -24.020 0.815 1.00 90.38 244 SER A CA 1
ATOM 1871 C C . SER A 1 244 ? -4.205 -22.787 0.711 1.00 90.38 244 SER A C 1
ATOM 1873 O O . SER A 1 244 ? -4.620 -22.228 1.720 1.00 90.38 244 SER A O 1
ATOM 1875 N N . GLY A 1 245 ? -4.519 -22.366 -0.515 1.00 88.75 245 GLY A N 1
ATOM 1876 C CA . GLY A 1 245 ? -5.410 -21.233 -0.766 1.00 88.75 245 GLY A CA 1
ATOM 1877 C C . GLY A 1 245 ? -4.748 -19.853 -0.781 1.00 88.75 245 GLY A C 1
ATOM 1878 O O . GLY A 1 245 ? -5.419 -18.913 -1.202 1.00 88.75 245 GLY A O 1
ATOM 1879 N N . ALA A 1 246 ? -3.453 -19.726 -0.459 1.00 91.38 246 ALA A N 1
ATOM 1880 C CA . ALA A 1 246 ? -2.758 -18.433 -0.456 1.00 91.38 246 ALA A CA 1
ATOM 1881 C C . ALA A 1 246 ? -2.884 -17.682 -1.791 1.00 91.38 246 ALA A C 1
ATOM 1883 O O . ALA A 1 246 ? -3.231 -16.506 -1.803 1.00 91.38 246 ALA A O 1
ATOM 1884 N N . ALA A 1 247 ? -2.734 -18.381 -2.920 1.00 89.62 247 ALA A N 1
ATOM 1885 C CA . ALA A 1 247 ? -2.883 -17.790 -4.253 1.00 89.62 247 ALA A CA 1
ATOM 1886 C C . ALA A 1 247 ? -4.281 -17.199 -4.533 1.00 89.62 247 ALA A C 1
ATOM 1888 O O . ALA A 1 247 ? -4.411 -16.346 -5.400 1.00 89.62 247 ALA A O 1
ATOM 1889 N N . ARG A 1 248 ? -5.333 -17.639 -3.823 1.00 93.81 248 ARG A N 1
ATOM 1890 C CA . ARG A 1 248 ? -6.683 -17.049 -3.922 1.00 93.81 248 ARG A CA 1
ATOM 1891 C C . ARG A 1 248 ? -6.885 -15.873 -2.968 1.00 93.81 248 ARG A C 1
ATOM 1893 O O . ARG A 1 248 ? -7.787 -15.072 -3.181 1.00 93.81 248 ARG A O 1
ATOM 1900 N N . GLN A 1 249 ? -6.106 -15.812 -1.893 1.00 96.50 249 GLN A N 1
ATOM 1901 C CA . GLN A 1 249 ? -6.194 -14.755 -0.886 1.00 96.50 249 GLN A CA 1
ATOM 1902 C C . GLN A 1 249 ? -5.334 -13.543 -1.244 1.00 96.50 249 GLN A C 1
ATOM 1904 O O . GLN A 1 249 ? -5.683 -12.429 -0.865 1.00 96.50 249 GLN A O 1
ATOM 1909 N N . VAL A 1 250 ? -4.246 -13.742 -1.989 1.00 96.50 250 VAL A N 1
ATOM 1910 C CA . VAL A 1 250 ? -3.480 -12.653 -2.600 1.00 96.50 250 VAL A CA 1
ATOM 1911 C C . VAL A 1 250 ? -4.257 -12.135 -3.809 1.00 96.50 250 VAL A C 1
ATOM 1913 O O . VAL A 1 250 ? -4.325 -12.795 -4.841 1.00 96.50 250 VAL A O 1
ATOM 1916 N N . LEU A 1 251 ? -4.866 -10.957 -3.670 1.00 96.38 251 LEU A N 1
ATOM 1917 C CA . LEU A 1 251 ? -5.697 -10.344 -4.714 1.00 96.38 251 LEU A CA 1
ATOM 1918 C C . LEU A 1 251 ? -4.867 -9.762 -5.865 1.00 96.38 251 LEU A C 1
ATOM 1920 O O . LEU A 1 251 ? -5.393 -9.510 -6.945 1.00 96.38 251 LEU A O 1
ATOM 1924 N N . GLY A 1 252 ? -3.576 -9.538 -5.624 1.00 95.56 252 GLY A N 1
ATOM 1925 C CA . GLY A 1 252 ? -2.644 -8.938 -6.563 1.00 95.56 252 GLY A CA 1
ATOM 1926 C C . GLY A 1 252 ? -1.592 -8.125 -5.823 1.00 95.56 252 GLY A C 1
ATOM 1927 O O . GLY A 1 252 ? -1.229 -8.432 -4.683 1.00 95.56 252 GLY A O 1
ATOM 1928 N N . GLY A 1 253 ? -1.122 -7.067 -6.469 1.00 96.81 253 GLY A N 1
ATOM 1929 C CA . GLY A 1 253 ? -0.152 -6.159 -5.891 1.00 96.81 253 GLY A CA 1
ATOM 1930 C C . GLY A 1 253 ? -0.271 -4.748 -6.430 1.00 96.81 253 GLY A C 1
ATOM 1931 O O . GLY A 1 253 ? -0.934 -4.507 -7.437 1.00 96.81 253 GLY A O 1
ATOM 1932 N N . GLU A 1 254 ? 0.390 -3.830 -5.744 1.00 98.31 254 GLU A N 1
ATOM 1933 C CA . GLU A 1 254 ? 0.386 -2.413 -6.066 1.00 98.31 254 GLU A CA 1
ATOM 1934 C C . GLU A 1 254 ? 1.788 -1.836 -5.869 1.00 98.31 254 GLU A C 1
ATOM 1936 O O . GLU A 1 254 ? 2.391 -1.983 -4.801 1.00 98.31 254 GLU A O 1
ATOM 1941 N N . ALA A 1 255 ? 2.301 -1.181 -6.913 1.00 98.25 255 ALA A N 1
ATOM 1942 C CA . ALA A 1 255 ? 3.517 -0.390 -6.820 1.00 98.25 255 ALA A CA 1
ATOM 1943 C C . ALA A 1 255 ? 3.188 0.983 -6.231 1.00 98.25 255 ALA A C 1
ATOM 1945 O O . ALA A 1 255 ? 2.386 1.722 -6.800 1.00 98.25 255 ALA A O 1
ATOM 1946 N N . ALA A 1 256 ? 3.812 1.317 -5.105 1.00 97.81 256 ALA A N 1
ATOM 1947 C CA . ALA A 1 256 ? 3.542 2.545 -4.373 1.00 97.81 256 ALA A CA 1
ATOM 1948 C C . ALA A 1 256 ? 4.475 3.668 -4.842 1.00 97.81 256 ALA A C 1
ATOM 1950 O O . ALA A 1 256 ? 5.691 3.487 -4.916 1.00 97.81 256 ALA A O 1
ATOM 1951 N N . MET A 1 257 ? 3.907 4.836 -5.139 1.00 96.62 257 MET A N 1
ATOM 1952 C CA . MET A 1 257 ? 4.648 6.072 -5.394 1.00 96.62 257 MET A CA 1
ATOM 1953 C C . MET A 1 257 ?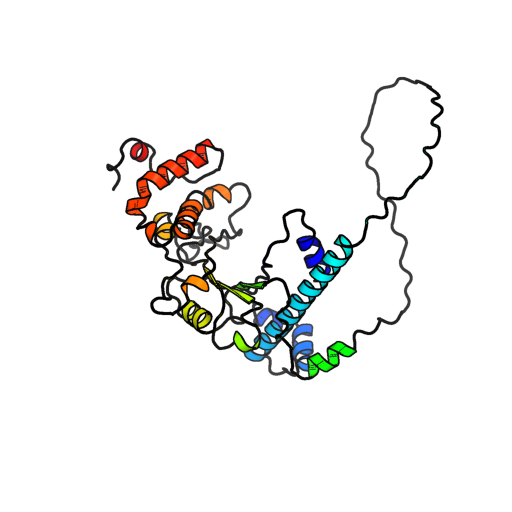 4.253 7.105 -4.344 1.00 96.62 257 MET A C 1
ATOM 1955 O O . MET A 1 257 ? 3.267 7.823 -4.520 1.00 96.62 257 MET A O 1
ATOM 1959 N N . TRP A 1 258 ? 5.013 7.171 -3.253 1.00 95.81 258 TRP A N 1
ATOM 1960 C CA . TRP A 1 258 ? 4.803 8.192 -2.231 1.00 95.81 258 TRP A CA 1
ATOM 1961 C C . TRP A 1 258 ? 5.261 9.580 -2.709 1.00 95.81 258 TRP A C 1
ATOM 1963 O O . TRP A 1 258 ? 6.146 9.726 -3.559 1.00 95.81 258 TRP A O 1
ATOM 1973 N N . GLY A 1 259 ? 4.577 10.612 -2.215 1.00 95.44 259 GLY A N 1
ATOM 1974 C CA . GLY A 1 259 ? 4.599 11.963 -2.780 1.00 95.44 259 GLY A CA 1
ATOM 1975 C C . GLY A 1 259 ? 5.629 12.925 -2.187 1.00 95.44 259 GLY A C 1
ATOM 1976 O O . GLY A 1 259 ? 5.704 14.063 -2.641 1.00 95.44 259 GLY A O 1
ATOM 1977 N N . GLU A 1 260 ? 6.431 12.531 -1.194 1.00 94.75 260 GLU A N 1
ATOM 1978 C CA . GLU A 1 260 ? 7.322 13.449 -0.460 1.00 94.75 260 GLU A CA 1
ATOM 1979 C C . GLU A 1 260 ? 8.310 14.176 -1.374 1.00 94.75 260 GLU A C 1
ATOM 1981 O O . GLU A 1 260 ? 8.683 15.321 -1.118 1.00 94.75 260 GLU A O 1
ATOM 1986 N N . GLN A 1 261 ? 8.747 13.500 -2.436 1.00 93.50 261 GLN A N 1
ATOM 1987 C CA . GLN A 1 261 ? 9.649 14.042 -3.451 1.00 93.50 261 GLN A CA 1
ATOM 1988 C C . GLN A 1 261 ? 9.142 13.740 -4.868 1.00 93.50 261 GLN A C 1
ATOM 1990 O O . GLN A 1 261 ? 9.946 13.507 -5.777 1.00 93.50 261 GLN A O 1
ATOM 1995 N N . ALA A 1 262 ? 7.821 13.707 -5.064 1.00 95.00 262 ALA A N 1
ATOM 1996 C CA . ALA A 1 262 ? 7.190 13.484 -6.361 1.00 95.00 262 ALA A CA 1
ATOM 1997 C C . ALA A 1 262 ? 6.000 14.433 -6.558 1.00 95.00 262 ALA A C 1
ATOM 1999 O O . ALA A 1 262 ? 5.011 14.378 -5.837 1.00 95.00 262 ALA A O 1
ATOM 2000 N N . ASP A 1 263 ? 6.097 15.280 -7.577 1.00 95.06 263 ASP A N 1
ATOM 2001 C CA . ASP A 1 263 ? 5.025 16.157 -8.042 1.00 95.06 263 ASP A CA 1
ATOM 2002 C C . ASP A 1 263 ? 4.710 15.871 -9.522 1.00 95.06 263 ASP A C 1
ATOM 2004 O O . ASP A 1 263 ? 5.176 14.883 -10.098 1.00 95.06 263 ASP A O 1
ATOM 2008 N N . GLN A 1 264 ? 3.954 16.754 -10.176 1.00 93.50 264 GLN A N 1
ATOM 2009 C CA . GLN A 1 264 ? 3.622 16.629 -11.597 1.00 93.50 264 GLN A CA 1
ATOM 2010 C C . GLN A 1 264 ? 4.857 16.498 -12.513 1.00 93.50 264 GLN A C 1
ATOM 2012 O O . GLN A 1 264 ? 4.767 15.864 -13.565 1.00 93.50 264 GLN A O 1
ATOM 2017 N N . SER A 1 265 ? 6.006 17.066 -12.133 1.00 91.12 265 SER A N 1
ATOM 2018 C CA . SER A 1 265 ? 7.231 17.028 -12.938 1.00 91.12 265 SER A CA 1
ATOM 2019 C C . SER A 1 265 ? 7.979 15.694 -12.830 1.00 91.12 265 SER A C 1
ATOM 2021 O O . SER A 1 265 ? 8.636 15.273 -13.785 1.00 91.12 265 SER A O 1
ATOM 2023 N N . GLY A 1 266 ? 7.870 15.015 -11.683 1.00 90.50 266 GLY A N 1
ATOM 2024 C CA . GLY A 1 266 ? 8.663 13.825 -11.362 1.00 90.50 266 GLY A CA 1
ATOM 2025 C C . GLY A 1 266 ? 7.873 12.522 -11.233 1.00 90.50 266 GLY A C 1
ATOM 2026 O O . GLY A 1 266 ? 8.458 11.449 -11.372 1.00 90.50 266 GLY A O 1
ATOM 2027 N N . ALA A 1 267 ? 6.562 12.574 -10.984 1.00 94.06 267 ALA A N 1
ATOM 2028 C CA . ALA A 1 267 ? 5.770 11.383 -10.673 1.00 94.06 267 ALA A CA 1
ATOM 2029 C C . ALA A 1 267 ? 5.804 10.347 -11.806 1.00 94.06 267 ALA A C 1
ATOM 2031 O O . ALA A 1 267 ? 6.046 9.163 -11.562 1.00 94.06 267 ALA A O 1
ATOM 2032 N N . SER A 1 268 ? 5.635 10.785 -13.059 1.00 95.25 268 SER A N 1
ATOM 2033 C CA . SER A 1 268 ? 5.619 9.866 -14.202 1.00 95.25 268 SER A CA 1
ATOM 2034 C C . SER A 1 268 ? 6.978 9.208 -14.437 1.00 95.25 268 SER A C 1
ATOM 2036 O O . SER A 1 268 ? 7.040 7.993 -14.586 1.00 95.25 268 SER A O 1
ATOM 2038 N N . THR A 1 269 ? 8.073 9.974 -14.425 1.00 94.69 269 THR A N 1
ATOM 2039 C CA . THR A 1 269 ? 9.421 9.443 -14.695 1.00 94.69 269 THR A CA 1
ATOM 2040 C C . THR A 1 269 ? 9.940 8.555 -13.572 1.00 94.69 269 THR A C 1
ATOM 2042 O O . THR A 1 269 ? 10.700 7.632 -13.843 1.00 94.69 269 THR A O 1
ATOM 2045 N N . LYS A 1 270 ? 9.509 8.784 -12.326 1.00 95.50 270 LYS A N 1
ATOM 2046 C CA . LYS A 1 270 ? 9.776 7.864 -11.214 1.00 95.50 270 LYS A CA 1
ATOM 2047 C C . LYS A 1 270 ? 8.931 6.592 -11.318 1.00 95.50 270 LYS A C 1
ATOM 2049 O O . LYS A 1 270 ? 9.386 5.537 -10.889 1.00 95.50 270 LYS A O 1
ATOM 2054 N N . THR A 1 271 ? 7.718 6.668 -11.862 1.00 97.19 271 THR A N 1
ATOM 2055 C CA . THR A 1 271 ? 6.808 5.513 -11.952 1.00 97.19 271 THR A CA 1
ATOM 2056 C C . THR A 1 271 ? 7.176 4.601 -13.119 1.00 97.19 271 THR A C 1
ATOM 2058 O O . THR A 1 271 ? 7.289 3.381 -12.973 1.00 97.19 271 THR A O 1
ATOM 2061 N N . TRP A 1 272 ? 7.382 5.194 -14.292 1.00 97.81 272 TRP A N 1
ATOM 2062 C CA . TRP A 1 272 ? 7.607 4.485 -15.542 1.00 97.81 272 TRP A CA 1
ATOM 2063 C C . TRP A 1 272 ? 9.089 4.495 -15.916 1.00 97.81 272 TRP A C 1
ATOM 2065 O O . TRP A 1 272 ? 9.715 5.551 -15.875 1.00 97.81 272 TRP A O 1
ATOM 2075 N N . PRO A 1 273 ? 9.657 3.350 -16.335 1.00 97.69 273 PRO A N 1
ATOM 2076 C CA . PRO A 1 273 ? 8.975 2.119 -16.724 1.00 97.69 273 PRO A CA 1
ATOM 2077 C C . PRO A 1 273 ? 8.888 1.064 -15.609 1.00 97.69 273 PRO A C 1
ATOM 2079 O O . PRO A 1 273 ? 8.409 -0.035 -15.877 1.00 97.69 273 PRO A O 1
ATOM 2082 N N . ARG A 1 274 ? 9.354 1.336 -14.381 1.00 98.00 274 ARG A N 1
ATOM 2083 C CA . ARG A 1 274 ? 9.391 0.332 -13.297 1.00 98.00 274 ARG A CA 1
ATOM 2084 C C . ARG A 1 274 ? 8.025 -0.282 -12.994 1.00 98.00 274 ARG A C 1
ATOM 2086 O O . ARG A 1 274 ? 7.934 -1.498 -12.861 1.00 98.00 274 ARG A O 1
ATOM 2093 N N . ALA A 1 275 ? 6.953 0.506 -13.000 1.00 98.19 275 ALA A N 1
ATOM 2094 C CA . ALA A 1 275 ? 5.595 -0.009 -12.831 1.00 98.19 275 ALA A CA 1
ATOM 2095 C C . ALA A 1 275 ? 5.171 -1.002 -13.936 1.00 98.19 275 ALA A C 1
ATOM 2097 O O . ALA A 1 275 ? 4.383 -1.905 -13.672 1.00 98.19 275 ALA A O 1
ATOM 2098 N N . ALA A 1 276 ? 5.737 -0.924 -15.148 1.00 98.00 276 ALA A N 1
ATOM 2099 C CA . ALA A 1 276 ? 5.471 -1.907 -16.203 1.00 98.00 276 ALA A CA 1
ATOM 2100 C C . ALA A 1 276 ? 6.084 -3.285 -15.890 1.00 98.00 276 ALA A C 1
ATOM 2102 O O . ALA A 1 276 ? 5.540 -4.310 -16.301 1.00 98.00 276 ALA A O 1
ATOM 2103 N N . ALA A 1 277 ? 7.189 -3.330 -15.135 1.00 98.12 277 ALA A N 1
ATOM 2104 C CA . ALA A 1 277 ? 7.755 -4.589 -14.652 1.00 98.12 277 ALA A CA 1
ATOM 2105 C C . ALA A 1 277 ? 6.816 -5.259 -13.640 1.00 98.12 277 ALA A C 1
ATOM 2107 O O . ALA A 1 277 ? 6.552 -6.457 -13.746 1.00 98.12 277 ALA A O 1
ATOM 2108 N N . VAL A 1 278 ? 6.261 -4.466 -12.718 1.00 98.25 278 VAL A N 1
ATOM 2109 C CA . VAL A 1 278 ? 5.252 -4.922 -11.750 1.00 98.25 278 VAL A CA 1
ATOM 2110 C C . VAL A 1 278 ? 3.997 -5.413 -12.468 1.00 98.25 278 VAL A C 1
ATOM 2112 O O . VAL A 1 278 ? 3.503 -6.498 -12.170 1.00 98.25 278 VAL A O 1
ATOM 2115 N N . ALA A 1 279 ? 3.527 -4.666 -13.471 1.00 97.94 279 ALA A N 1
ATOM 2116 C CA . ALA A 1 279 ? 2.356 -5.034 -14.258 1.00 97.94 279 ALA A CA 1
ATOM 2117 C C . ALA A 1 279 ? 2.508 -6.412 -14.915 1.00 97.94 279 ALA A C 1
ATOM 2119 O O . ALA A 1 279 ? 1.608 -7.243 -14.807 1.00 97.94 279 ALA A O 1
ATOM 2120 N N . GLU A 1 280 ? 3.645 -6.702 -15.555 1.00 97.69 280 GLU A N 1
ATOM 2121 C CA . GLU A 1 280 ? 3.823 -8.015 -16.178 1.00 97.69 280 GLU A CA 1
ATOM 2122 C C . GLU A 1 280 ? 3.966 -9.149 -15.155 1.00 97.69 280 GLU A C 1
ATOM 2124 O O . GLU A 1 280 ? 3.432 -10.238 -15.387 1.00 97.69 280 GLU A O 1
ATOM 2129 N N . ARG A 1 281 ? 4.623 -8.904 -14.014 1.00 97.00 281 ARG A N 1
ATOM 2130 C CA . ARG A 1 281 ? 4.683 -9.882 -12.920 1.00 97.00 281 ARG A CA 1
ATOM 2131 C C . ARG A 1 281 ? 3.286 -10.241 -12.420 1.00 97.00 281 ARG A C 1
ATOM 2133 O O . ARG A 1 281 ? 2.989 -11.422 -12.262 1.00 97.00 281 ARG A O 1
ATOM 2140 N N . LEU A 1 282 ? 2.428 -9.247 -12.205 1.00 96.75 282 LEU A N 1
ATOM 2141 C CA . LEU A 1 282 ? 1.053 -9.462 -11.751 1.00 96.75 282 LEU A CA 1
ATOM 2142 C C . LEU A 1 282 ? 0.170 -10.098 -12.833 1.00 96.75 282 LEU A C 1
ATOM 2144 O O . LEU A 1 282 ? -0.722 -10.874 -12.509 1.00 96.75 282 LEU A O 1
ATOM 2148 N N . TRP A 1 283 ? 0.437 -9.813 -14.110 1.00 96.81 283 TRP A N 1
ATOM 2149 C CA . TRP A 1 283 ? -0.320 -10.368 -15.233 1.00 96.81 283 TRP A CA 1
ATOM 2150 C C . TRP A 1 283 ? 0.025 -11.832 -15.532 1.00 96.81 283 TRP A C 1
ATOM 2152 O O . TRP A 1 283 ? -0.862 -12.654 -15.750 1.00 96.81 283 TRP A O 1
ATOM 2162 N N . SER A 1 284 ? 1.318 -12.161 -15.570 1.00 93.75 284 SER A N 1
ATOM 2163 C CA . SER A 1 284 ? 1.809 -13.468 -16.032 1.00 93.75 284 SER A CA 1
ATOM 2164 C C . SER A 1 284 ? 2.260 -14.387 -14.891 1.00 93.75 284 SER A C 1
ATOM 2166 O O . SER A 1 284 ? 2.580 -15.552 -15.132 1.00 93.75 284 SER A O 1
ATOM 2168 N N . GLY A 1 285 ? 2.309 -13.893 -13.650 1.00 89.38 285 GLY A N 1
ATOM 2169 C CA . GLY A 1 285 ? 2.699 -14.669 -12.474 1.00 89.38 285 GLY A CA 1
ATOM 2170 C C . GLY A 1 285 ? 4.073 -15.324 -12.632 1.00 89.38 285 GLY A C 1
ATOM 2171 O O . GLY A 1 285 ? 5.021 -14.712 -13.128 1.00 89.38 285 GLY A O 1
ATOM 2172 N N . SER A 1 286 ? 4.197 -16.592 -12.240 1.00 82.31 286 SER A N 1
ATOM 2173 C CA . SER A 1 286 ? 5.440 -17.364 -12.385 1.00 82.31 286 SER A CA 1
ATOM 2174 C C . SER A 1 286 ? 5.827 -17.639 -13.846 1.00 82.31 286 SER A C 1
ATOM 2176 O O . SER A 1 286 ? 7.015 -17.771 -14.145 1.00 82.31 286 SER A O 1
ATOM 2178 N N . ALA A 1 287 ? 4.866 -17.644 -14.782 1.00 87.81 287 ALA A N 1
ATOM 2179 C CA . ALA A 1 287 ? 5.136 -17.833 -16.211 1.00 87.81 287 ALA A CA 1
ATOM 2180 C C . ALA A 1 287 ? 5.938 -16.671 -16.826 1.00 87.81 287 ALA A C 1
ATOM 2182 O O . ALA A 1 287 ? 6.544 -16.831 -17.884 1.00 87.81 287 ALA A O 1
ATOM 2183 N N . ALA A 1 288 ? 5.998 -15.523 -16.142 1.00 82.69 288 ALA A N 1
ATOM 2184 C CA . ALA A 1 288 ? 6.801 -14.373 -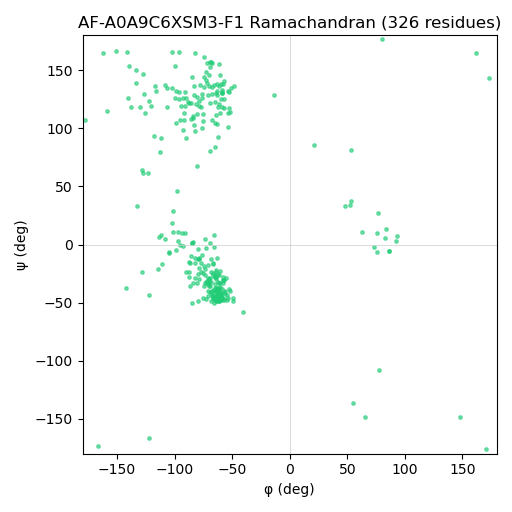16.542 1.00 82.69 288 ALA A CA 1
ATOM 2185 C C . ALA A 1 288 ? 8.326 -14.643 -16.482 1.00 82.69 288 ALA A C 1
ATOM 2187 O O . ALA A 1 288 ? 9.109 -13.878 -17.048 1.00 82.69 288 ALA A O 1
ATOM 2188 N N . GLY A 1 289 ? 8.772 -15.703 -15.797 1.00 92.31 289 GLY A N 1
ATOM 2189 C CA . GLY A 1 289 ? 10.194 -16.014 -15.628 1.00 92.31 289 GLY A CA 1
ATOM 2190 C C . GLY A 1 289 ? 10.943 -14.954 -14.810 1.00 92.31 289 GLY A C 1
ATOM 2191 O O . GLY A 1 289 ? 10.366 -14.335 -13.914 1.00 92.31 289 GLY A O 1
ATOM 2192 N N . THR A 1 290 ? 12.228 -14.755 -15.113 1.00 95.69 290 THR A N 1
ATOM 2193 C CA . THR A 1 290 ? 13.103 -13.764 -14.459 1.00 95.69 290 THR A CA 1
ATOM 2194 C C . THR A 1 290 ? 13.296 -12.516 -15.320 1.00 95.69 290 THR A C 1
ATOM 2196 O O . THR A 1 290 ? 13.036 -12.527 -16.531 1.00 95.69 290 THR A O 1
ATOM 2199 N N . TRP A 1 291 ? 13.818 -11.442 -14.728 1.00 95.62 291 TRP A N 1
ATOM 2200 C CA . TRP A 1 291 ? 14.097 -10.191 -15.436 1.00 95.62 291 TRP A CA 1
ATOM 2201 C C . TRP A 1 291 ? 15.034 -10.394 -16.635 1.00 95.62 291 TRP A C 1
ATOM 2203 O O . TRP A 1 291 ? 14.911 -9.703 -17.646 1.00 95.62 291 TRP A O 1
ATOM 2213 N N . THR A 1 292 ? 15.942 -11.374 -16.580 1.00 94.25 292 THR A N 1
ATOM 2214 C CA . THR A 1 292 ? 16.867 -11.676 -17.681 1.00 94.25 292 THR A CA 1
ATOM 2215 C C . THR A 1 292 ? 16.116 -12.087 -18.947 1.00 94.25 292 THR A C 1
ATOM 2217 O O . THR A 1 292 ? 16.449 -11.622 -20.039 1.00 94.25 292 THR A O 1
ATOM 2220 N N . ALA A 1 293 ? 15.068 -12.908 -18.808 1.00 93.69 293 ALA A N 1
ATOM 2221 C CA . ALA A 1 293 ? 14.196 -13.288 -19.920 1.00 93.69 293 ALA A CA 1
ATOM 2222 C C . ALA A 1 293 ? 13.330 -12.104 -20.395 1.00 93.69 293 ALA A C 1
ATOM 2224 O O . ALA A 1 293 ? 13.015 -11.990 -21.580 1.00 93.69 293 ALA A O 1
ATOM 2225 N N . ALA A 1 294 ? 12.996 -11.188 -19.482 1.00 95.12 294 ALA A N 1
ATOM 2226 C CA . ALA A 1 294 ? 12.199 -9.993 -19.742 1.00 95.12 294 ALA A CA 1
ATOM 2227 C C . ALA A 1 294 ? 12.956 -8.851 -20.437 1.00 95.12 294 ALA A C 1
ATOM 2229 O O . ALA A 1 294 ? 12.336 -8.004 -21.083 1.00 95.12 294 ALA A O 1
ATOM 2230 N N . ARG A 1 295 ? 14.287 -8.813 -20.308 1.00 92.94 295 ARG A N 1
ATOM 2231 C CA . ARG A 1 295 ? 15.167 -7.696 -20.695 1.00 92.94 295 ARG A CA 1
ATOM 2232 C C . ARG A 1 295 ? 14.789 -7.025 -22.010 1.00 92.94 295 ARG A C 1
ATOM 2234 O O . ARG A 1 295 ? 14.538 -5.823 -22.042 1.00 92.94 295 ARG A O 1
ATOM 2241 N N . ILE A 1 296 ? 14.756 -7.795 -23.096 1.00 91.06 296 ILE A N 1
ATOM 2242 C CA . ILE A 1 296 ? 14.588 -7.238 -24.443 1.00 91.06 296 ILE A CA 1
ATOM 2243 C C . ILE A 1 296 ? 13.204 -6.605 -24.605 1.00 91.06 296 ILE A C 1
ATOM 2245 O O . ILE A 1 296 ? 13.080 -5.477 -25.084 1.00 91.06 296 ILE A O 1
ATOM 2249 N N . ARG A 1 297 ? 12.148 -7.296 -24.166 1.00 94.25 297 ARG A N 1
ATOM 2250 C CA . ARG A 1 297 ? 10.784 -6.765 -24.276 1.00 94.25 297 ARG A CA 1
ATOM 2251 C C . ARG A 1 297 ? 10.538 -5.586 -23.337 1.00 94.25 297 ARG A C 1
ATOM 2253 O O . ARG A 1 297 ? 9.826 -4.667 -23.730 1.00 94.25 297 ARG A O 1
ATOM 2260 N N . PHE A 1 298 ? 11.162 -5.564 -22.159 1.00 95.81 298 PHE A N 1
ATOM 2261 C CA . PHE A 1 298 ? 11.035 -4.458 -21.214 1.00 95.81 298 PHE A CA 1
ATOM 2262 C C . PHE A 1 298 ? 11.605 -3.156 -21.791 1.00 95.81 298 PHE A C 1
ATOM 2264 O O . PHE A 1 298 ? 10.915 -2.138 -21.818 1.00 95.81 298 PHE A O 1
ATOM 2271 N N . VAL A 1 299 ? 12.818 -3.204 -22.354 1.00 93.81 299 VAL A N 1
ATOM 2272 C CA . VAL A 1 299 ? 13.439 -2.047 -23.023 1.00 93.81 299 VAL A CA 1
ATOM 2273 C C . VAL A 1 299 ? 12.583 -1.570 -24.199 1.00 93.81 299 VAL A C 1
ATOM 2275 O O . VAL A 1 299 ? 12.264 -0.385 -24.297 1.00 93.81 299 VAL A O 1
ATOM 2278 N N . ARG A 1 300 ? 12.127 -2.491 -25.060 1.00 93.12 300 ARG A N 1
ATOM 2279 C CA . ARG A 1 300 ? 11.248 -2.145 -26.190 1.00 93.12 300 ARG A CA 1
ATOM 2280 C C . ARG A 1 300 ? 9.931 -1.509 -25.725 1.00 93.12 300 ARG A C 1
ATOM 2282 O O . ARG A 1 300 ? 9.421 -0.603 -26.390 1.00 93.12 300 ARG A O 1
ATOM 2289 N N . HIS A 1 301 ? 9.375 -1.966 -24.601 1.00 96.00 301 HIS A N 1
ATOM 2290 C CA . HIS A 1 301 ? 8.163 -1.400 -24.010 1.00 96.00 301 HIS A CA 1
ATOM 2291 C C . HIS A 1 301 ? 8.402 0.001 -23.435 1.00 96.00 301 HIS A C 1
ATOM 2293 O O . HIS A 1 301 ? 7.595 0.896 -23.680 1.00 96.00 301 HIS A O 1
ATOM 2299 N N . ARG A 1 302 ? 9.539 0.232 -22.766 1.00 95.44 302 ARG A N 1
ATOM 2300 C CA . ARG A 1 302 ? 9.961 1.571 -22.328 1.00 95.44 302 ARG A CA 1
ATOM 2301 C C . ARG A 1 302 ? 10.007 2.552 -23.497 1.00 95.44 302 ARG A C 1
ATOM 2303 O O . ARG A 1 302 ? 9.446 3.641 -23.401 1.00 95.44 302 ARG A O 1
ATOM 2310 N N . ASP A 1 303 ? 10.613 2.168 -24.618 1.00 93.00 303 ASP A N 1
ATOM 2311 C CA . ASP A 1 303 ? 10.695 3.055 -25.786 1.00 93.00 303 ASP A CA 1
ATOM 2312 C C . ASP A 1 303 ? 9.329 3.278 -26.440 1.00 93.00 303 ASP A C 1
ATOM 2314 O O . ASP A 1 303 ? 9.047 4.358 -26.961 1.00 93.00 303 ASP A O 1
ATOM 2318 N N . ARG A 1 304 ? 8.442 2.278 -26.389 1.00 95.38 304 ARG A N 1
ATOM 2319 C CA . ARG A 1 304 ? 7.043 2.447 -26.794 1.00 95.38 304 ARG A CA 1
ATOM 2320 C C . ARG A 1 304 ? 6.330 3.476 -25.913 1.00 95.38 304 ARG A C 1
ATOM 2322 O O . ARG A 1 304 ? 5.664 4.336 -26.475 1.00 95.38 304 ARG A O 1
ATOM 2329 N N . MET A 1 305 ? 6.473 3.415 -24.588 1.00 95.75 305 MET A N 1
ATOM 2330 C CA . MET A 1 305 ? 5.876 4.395 -23.666 1.00 95.75 305 MET A CA 1
ATOM 2331 C C . MET A 1 305 ? 6.376 5.814 -23.951 1.00 95.75 305 MET A C 1
ATOM 2333 O O . MET A 1 305 ? 5.567 6.727 -24.102 1.00 95.75 305 MET A O 1
ATOM 2337 N N . ALA A 1 306 ? 7.688 5.981 -24.141 1.00 91.88 306 ALA A N 1
ATOM 2338 C CA . ALA A 1 306 ? 8.270 7.272 -24.503 1.00 91.88 306 ALA A CA 1
ATOM 2339 C C . ALA A 1 306 ? 7.706 7.814 -25.833 1.00 91.88 306 ALA A C 1
ATOM 2341 O O . ALA A 1 306 ? 7.330 8.982 -25.911 1.00 91.88 306 ALA A O 1
ATOM 2342 N N . ARG A 1 307 ? 7.563 6.964 -26.865 1.00 94.31 307 ARG A N 1
ATOM 2343 C CA . ARG A 1 307 ? 6.943 7.346 -28.152 1.00 94.31 307 ARG A CA 1
ATOM 2344 C C . ARG A 1 307 ? 5.460 7.705 -28.041 1.00 94.31 307 ARG A C 1
ATOM 2346 O O . ARG A 1 307 ? 4.972 8.476 -28.858 1.00 94.31 307 ARG A O 1
ATOM 2353 N N . LEU A 1 308 ? 4.751 7.145 -27.063 1.00 96.38 308 LEU A N 1
ATOM 2354 C CA . LEU A 1 308 ? 3.348 7.462 -26.776 1.00 96.38 308 LEU A CA 1
ATOM 2355 C C . LEU A 1 308 ? 3.187 8.709 -25.892 1.00 96.38 3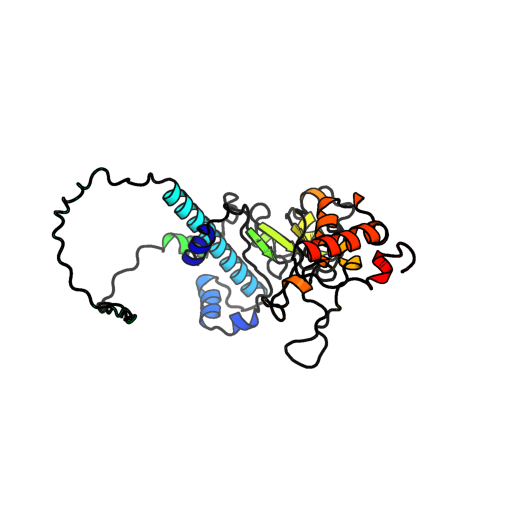08 LEU A C 1
ATOM 2357 O O . LEU A 1 308 ? 2.064 9.068 -25.554 1.00 96.38 308 LEU A O 1
ATOM 2361 N N . GLY A 1 309 ? 4.286 9.377 -25.532 1.00 95.69 309 GLY A N 1
ATOM 2362 C CA . GLY A 1 309 ? 4.259 10.595 -24.728 1.00 95.69 309 GLY A CA 1
ATOM 2363 C C . GLY A 1 309 ? 4.169 10.354 -23.223 1.00 95.69 309 GLY A C 1
ATOM 2364 O O . GLY A 1 309 ? 3.920 11.306 -22.495 1.00 95.69 309 GLY A O 1
ATOM 2365 N N . THR A 1 310 ? 4.383 9.125 -22.736 1.00 95.69 310 THR A N 1
ATOM 2366 C CA . THR A 1 310 ? 4.471 8.827 -21.298 1.00 95.69 310 THR A CA 1
ATOM 2367 C C . THR A 1 310 ? 5.894 9.100 -20.799 1.00 95.69 310 THR A C 1
ATOM 2369 O O . THR A 1 310 ? 6.810 8.343 -21.152 1.00 95.69 310 THR A O 1
ATOM 2372 N N . PRO A 1 311 ? 6.124 10.135 -19.964 1.00 95.06 311 PRO A N 1
ATOM 2373 C CA . PRO A 1 311 ? 7.451 10.405 -19.423 1.00 95.06 311 PRO A CA 1
ATOM 2374 C C . PRO A 1 311 ? 7.955 9.200 -18.629 1.00 95.06 311 PRO A C 1
ATOM 2376 O O . PRO A 1 311 ? 7.336 8.803 -17.643 1.00 95.06 311 PRO A O 1
ATOM 2379 N N . SER A 1 312 ? 9.064 8.617 -19.082 1.00 95.00 312 SER A N 1
ATOM 2380 C CA . SER A 1 312 ? 9.660 7.406 -18.512 1.00 95.00 312 SER A CA 1
ATOM 2381 C C . SER A 1 312 ? 11.164 7.594 -18.346 1.00 95.00 312 SER A C 1
ATOM 2383 O O . SER A 1 312 ? 11.823 8.127 -19.246 1.00 95.00 312 SER A O 1
ATOM 2385 N N . GLU A 1 313 ? 11.734 7.126 -17.238 1.00 94.12 313 GLU A N 1
ATOM 2386 C CA . GLU A 1 313 ? 13.189 7.134 -17.056 1.00 94.12 313 GLU A CA 1
ATOM 2387 C C . GLU A 1 313 ? 13.907 6.286 -18.124 1.00 94.12 313 GLU A C 1
ATOM 2389 O O . GLU A 1 313 ? 13.341 5.394 -18.773 1.00 94.12 313 GLU A O 1
ATOM 2394 N N . ALA A 1 314 ? 15.175 6.614 -18.368 1.00 93.94 314 ALA A N 1
ATOM 2395 C CA . ALA A 1 314 ? 16.054 5.791 -19.186 1.00 93.94 314 ALA A CA 1
ATOM 2396 C C . ALA A 1 314 ? 16.546 4.595 -18.365 1.00 93.94 314 ALA A C 1
ATOM 2398 O O . ALA A 1 314 ? 16.915 4.750 -17.207 1.00 93.94 314 ALA A O 1
ATOM 2399 N N . VAL A 1 315 ? 16.567 3.408 -18.974 1.00 94.06 315 VAL A N 1
ATOM 2400 C CA . VAL A 1 315 ? 16.933 2.157 -18.278 1.00 94.06 315 VAL A CA 1
ATOM 2401 C C . VAL A 1 315 ? 18.264 1.570 -18.734 1.00 94.06 315 VAL A C 1
ATOM 2403 O O . VAL A 1 315 ? 18.831 0.731 -18.044 1.00 94.06 315 VAL A O 1
ATOM 2406 N N . GLN A 1 316 ? 18.766 2.006 -19.890 1.00 93.12 316 GLN A N 1
ATOM 2407 C CA . GLN A 1 316 ? 20.062 1.621 -20.443 1.00 93.12 316 GLN A CA 1
ATOM 2408 C C . GLN A 1 316 ? 20.500 2.629 -21.521 1.00 93.12 316 GLN A C 1
ATOM 2410 O O . GLN A 1 316 ? 19.654 3.381 -22.019 1.00 93.12 316 GLN A O 1
ATOM 2415 N N . PRO A 1 317 ? 21.785 2.636 -21.923 1.00 94.44 317 PRO A N 1
ATOM 2416 C CA . PRO A 1 317 ? 22.228 3.366 -23.107 1.00 94.44 317 PRO A CA 1
ATOM 2417 C C . PRO A 1 317 ? 21.467 2.921 -24.362 1.00 94.44 317 PRO A C 1
ATOM 2419 O O . PRO A 1 317 ? 21.265 1.726 -24.576 1.00 94.44 317 PRO A O 1
ATOM 2422 N N . GLU A 1 318 ? 21.116 3.865 -25.235 1.00 90.50 318 GLU A N 1
ATOM 2423 C CA . GLU A 1 318 ? 20.406 3.583 -26.495 1.00 90.50 318 GLU A CA 1
ATOM 2424 C C . GLU A 1 318 ? 21.173 2.602 -27.398 1.00 90.50 318 GLU A C 1
ATOM 2426 O O . GLU A 1 318 ? 20.573 1.763 -28.069 1.00 90.50 318 GLU A O 1
ATOM 2431 N N . TRP A 1 319 ? 22.510 2.609 -27.336 1.00 93.75 319 TRP A N 1
ATOM 2432 C CA . TRP A 1 319 ? 23.352 1.636 -28.035 1.00 93.75 319 TRP A CA 1
ATOM 2433 C C . TRP A 1 319 ? 22.936 0.184 -27.745 1.00 93.75 319 TRP A C 1
ATOM 2435 O O . TRP A 1 319 ? 22.866 -0.623 -28.671 1.00 93.75 319 TRP A O 1
ATOM 2445 N N . CYS A 1 320 ? 22.573 -0.130 -26.497 1.00 91.56 320 CYS A N 1
ATOM 2446 C CA . CYS A 1 320 ? 22.139 -1.466 -26.086 1.00 91.56 320 CYS A CA 1
ATOM 2447 C C . CYS A 1 320 ? 20.809 -1.889 -26.722 1.00 91.56 320 CYS A C 1
ATOM 2449 O O . CYS A 1 320 ? 20.566 -3.081 -26.898 1.00 91.56 320 CYS A O 1
ATOM 2451 N N . THR A 1 321 ? 19.951 -0.934 -27.085 1.00 86.69 321 THR A N 1
ATOM 2452 C CA . THR A 1 321 ? 18.701 -1.205 -27.811 1.00 86.69 321 THR A CA 1
ATOM 2453 C C . THR A 1 321 ? 18.980 -1.593 -29.265 1.00 86.69 321 THR A C 1
ATOM 2455 O O . THR A 1 321 ? 18.259 -2.408 -29.834 1.00 86.69 321 THR A O 1
ATOM 2458 N N . HIS A 1 322 ? 20.051 -1.063 -29.861 1.00 87.44 322 HIS A N 1
ATOM 2459 C CA . HIS A 1 322 ? 20.465 -1.384 -31.232 1.00 87.44 322 HIS A CA 1
ATOM 2460 C C . HIS A 1 322 ? 21.380 -2.613 -31.340 1.00 87.44 322 HIS A C 1
ATOM 2462 O O . HIS A 1 322 ? 21.550 -3.150 -32.431 1.00 87.44 322 HIS A O 1
ATOM 2468 N N . HIS A 1 323 ? 21.954 -3.066 -30.224 1.00 90.12 323 HIS A N 1
ATOM 2469 C CA . HIS A 1 323 ? 22.932 -4.155 -30.168 1.00 90.12 323 HIS A CA 1
ATOM 2470 C C . HIS A 1 323 ? 22.486 -5.212 -29.152 1.00 90.12 323 HIS A C 1
ATOM 2472 O O . HIS A 1 323 ? 23.138 -5.455 -28.132 1.00 90.12 323 HIS A O 1
ATOM 2478 N N . GLU A 1 324 ? 21.325 -5.820 -29.417 1.00 84.44 324 GLU A N 1
ATOM 2479 C CA . GLU A 1 324 ? 20.724 -6.811 -28.524 1.00 84.44 324 GLU A CA 1
ATOM 2480 C C . GLU A 1 324 ? 21.714 -7.934 -28.190 1.00 84.44 324 GLU A C 1
ATOM 2482 O O . GLU A 1 324 ? 22.367 -8.509 -29.059 1.00 84.44 324 GLU A O 1
ATOM 2487 N N . GLY A 1 325 ? 21.830 -8.239 -26.896 1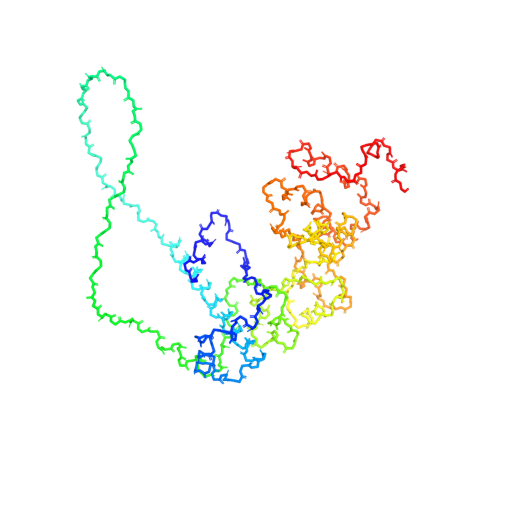.00 80.12 325 GLY A N 1
ATOM 2488 C CA . GLY A 1 325 ? 22.740 -9.269 -26.410 1.00 80.12 325 GLY A CA 1
ATOM 2489 C C . GLY A 1 325 ? 24.190 -8.824 -26.227 1.00 80.12 325 GLY A C 1
ATOM 2490 O O . GLY A 1 325 ? 24.981 -9.681 -25.872 1.00 80.12 325 GLY A O 1
ATOM 2491 N N . GLN A 1 326 ? 24.542 -7.542 -26.402 1.00 87.81 326 GLN A N 1
ATOM 2492 C CA . GLN A 1 326 ? 25.916 -7.038 -26.193 1.00 87.81 326 GLN A CA 1
ATOM 2493 C C . GLN A 1 326 ? 26.111 -6.230 -24.896 1.00 87.81 326 GLN A C 1
ATOM 2495 O O . GLN A 1 326 ? 27.236 -5.882 -24.554 1.00 87.81 326 GLN A O 1
ATOM 2500 N N . CYS A 1 327 ? 25.031 -5.953 -24.158 1.00 84.31 327 CYS A N 1
ATOM 2501 C CA . CYS A 1 327 ? 25.063 -5.304 -22.844 1.00 84.31 327 CYS A CA 1
ATOM 2502 C C . CYS A 1 327 ? 24.626 -6.305 -21.763 1.00 84.31 327 CYS A C 1
ATOM 2504 O O . CYS A 1 327 ? 23.422 -6.482 -21.528 1.00 84.31 327 CYS A O 1
ATOM 2506 N N . TYR A 1 328 ? 25.587 -7.019 -21.173 1.00 68.81 328 TYR A N 1
ATOM 2507 C CA . TYR A 1 328 ? 25.385 -7.995 -20.097 1.00 68.81 328 TYR A CA 1
ATOM 2508 C C . TYR A 1 328 ? 26.562 -8.010 -19.124 1.00 68.81 328 TYR A C 1
ATOM 2510 O O . TYR A 1 328 ? 27.698 -7.743 -19.572 1.00 68.81 328 TYR A O 1
#

InterPro domains:
  IPR015883 Beta-hexosaminidase, catalytic domain [PF00728] (148-285)
  IPR017853 Glycoside hydrolase superfamily [SSF51445] (13-71)
  IPR017853 Glycoside hydrolase superfamily [SSF51445] (147-320)
  IPR025705 Beta-hexosaminidase [PTHR22600] (15-323)

Sequence (328 aa):
MIALFLDTADAPSSPAPYFHMGGDEVHLGCWNSSREVVDYMSSALARPKRRKEDFIALWGHFQARATQALDRAQQALSQTLSQPSEIATDAPIPDVDAEVEGDGQGNSVLRRHEAPDAPASPSGPGAAPEDDLDEERAAKGGYDATGTTGMPVILWTSELTAANVVEKYLDKDRYVIQLWLRAGDPLARDLVSKGYRVIVSTKDAWYLDHGFGNWKGNSTSGYGYHPWQVAYDNDPLSGLEGLSGAARQVLGGEAAMWGEQADQSGASTKTWPRAAAVAERLWSGSAAGTWTAARIRFVRHRDRMARLGTPSEAVQPEWCTHHEGQCY

Mean predicted aligned error: 12.19 Å

Nearest PDB structures (foldseek):
  3nsm-assembly1_A  TM=9.586E-01  e=2.890E-20  Ostrinia furnacalis
  3vtr-assembly1_A  TM=9.619E-01  e=9.088E-20  Ostrinia furnacalis
  5y0v-assembly1_A  TM=9.581E-01  e=1.019E-19  Ostrinia furnacalis
  3wmb-assembly1_A  TM=9.576E-01  e=1.707E-19  Ostrinia furnacalis
  3s6t-assembly1_A  TM=9.592E-01  e=6.020E-19  Ostrinia furnacalis

Solvent-accessible surface area (backbone atoms only — not comparable to full-atom values): 19971 Å² total; per-residue (Å²): 110,42,68,60,43,38,63,60,67,68,42,94,63,76,83,65,81,55,46,78,70,50,64,53,84,80,57,63,70,61,50,72,69,34,64,69,55,48,49,43,32,32,71,63,66,70,35,70,79,74,43,72,69,41,53,50,51,50,49,40,51,51,52,52,54,52,51,51,33,44,50,51,28,54,50,53,52,53,52,61,73,67,50,78,80,82,73,80,75,81,77,82,80,77,85,78,80,83,81,89,80,89,81,94,76,94,77,90,76,88,73,82,82,79,79,83,83,82,83,84,82,86,89,75,96,73,82,81,83,86,70,68,80,60,55,64,48,62,64,64,80,59,80,78,65,75,66,73,77,66,76,32,33,34,31,36,59,32,80,68,56,28,80,96,39,22,81,80,64,50,44,49,84,41,36,33,40,33,35,69,40,54,84,52,46,65,65,60,40,48,41,45,75,73,58,29,32,31,33,35,27,35,49,79,29,30,36,49,57,41,44,78,42,33,93,92,49,103,46,71,55,88,42,70,59,53,52,45,54,50,23,27,54,55,58,88,59,55,65,40,78,92,49,86,62,41,81,75,29,47,77,48,67,49,73,44,70,61,58,94,86,36,49,93,89,40,41,49,37,52,40,26,49,40,52,57,30,40,50,44,30,70,72,45,47,78,80,49,63,46,39,79,79,38,46,68,61,51,54,54,47,43,54,49,38,46,74,72,69,42,60,47,52,84,90,68,65,70,66,45,74,79,38,75,91,73,75,128

Secondary structure (DSSP, 8-state):
-HHHHHHHHTSSS---S-EE-------HHHHHH-HHHHHHHHHTSS-TT--HHHHHHHHHHHHHHHHHHHHHHHHHHHHHHHSPP-----PPPPP------------------PPPPPPPPPP--PPPP--HHHHHHHTTT---TT---S--EEEESSSSSSTTTGGGT--TTTEEEEE-PPTT-HHHHHHHHTT-EEEE--TTTTBTTTTS--TTSSS--SS----HHHHHH--TTTT-TT-TTHHHHEEEE--B--STT--TTTHHHHHTTHHHHHHHHHHHGGGG--HHHHHHHHHHHHHHHHHTT------S-HHHHHSTTS--

Organism: Frankliniella occidentalis (NCBI:txid133901)

Foldseek 3Di:
DLVVLLVVCPPPPDRDLEAEDEAPDPDLVVLVPDPVSLVCLVPQVVNNPSDPVSVLVVVLVVVLVVQVSNQVSVVVVVVVVPDPPPPPPDDDDPDDPDDDDDDDDDDDDDDDDDDDDDDDDDDDDDDDPDPPVVSVVSSVLDPPLVCLDDRAYEYEDHPCLALVHVVSRPDQSRYEYEYQEAFQDCRLQSCVVVPHAYAYAHNQAQALQAQPADPVDHGHPVHHHHALQSNLADAPCGNVPPPPCSVVSHPFYHRDYDPPPDDPVRRQQSCPPSVVSSVVCRVCPCVSPGVVVVVLVSQVVRVVCVVVVRNYHDRDPVVCNVVPPPPD

pLDDT: mean 80.68, std 23.5, range [27.27, 98.81]

Radius of gyration: 27.58 Å; Cα contacts (8 Å, |Δi|>4): 372; chains: 1; bounding box: 71×76×63 Å